Protein AF-0000000076349493 (afdb_homodimer)

Radius of gyration: 19.05 Å; Cα contacts (8 Å, |Δi|>4): 739; chains: 2; bounding box: 56×61×38 Å

Organism: NCBI:txid165179

Sequence (296 aa):
MNETEKKDEEFMRKALAEAQAAFDEDEIPVGAVIVCQGRIISRAHNLTEMLHDVTAHAEMQAITAGANMLGGKYLKDCTLYVTVEPCTMCAGAIGWAQISRVVYGAGDEKRGYTKYAPEALHPKTTVTSGVLEDECRALMINFFERKRMNETEKKDEEFMRKALAEAQAAFDEDEIPVGAVIVCQGRIISRAHNLTEMLHDVTAHAEMQAITAGANMLGGKYLKDCTLYVTVEPCTMCAGAIGWAQISRVVYGAGDEKRGYTKYAPEALHPKTTVTSGVLEDECRALMINFFERKR

pLDDT: mean 97.42, std 3.37, range [72.56, 99.0]

Solvent-accessible surface area (backbone atoms only — not comparable to full-atom values): 13945 Å² total; per-residue (Å²): 130,55,74,67,57,52,51,50,48,55,50,40,51,54,6,44,51,30,9,46,53,12,43,76,69,74,24,72,48,32,6,12,28,31,32,43,88,89,33,77,57,24,68,22,33,26,37,32,69,85,64,30,22,60,67,36,36,12,57,47,48,16,51,50,46,30,15,57,68,72,72,31,38,59,39,64,72,19,33,41,27,26,30,46,38,48,33,35,27,44,28,17,42,44,18,64,21,38,35,34,30,40,35,22,11,19,80,35,94,88,51,16,14,76,80,50,18,68,73,31,4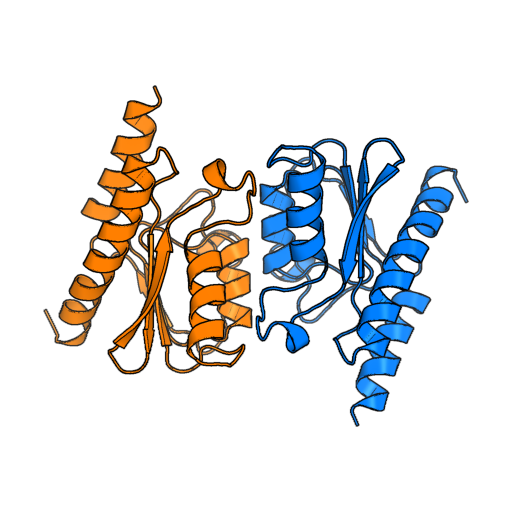8,35,90,79,39,44,79,47,74,52,54,63,24,66,64,36,42,46,53,46,50,52,52,59,58,64,78,100,131,54,72,66,58,52,50,50,46,54,49,40,51,53,6,43,52,30,9,48,53,12,44,75,68,74,23,73,46,33,6,10,27,31,32,44,87,91,34,76,59,22,66,22,32,25,38,31,69,84,64,29,22,60,66,34,36,11,59,49,48,17,51,51,47,29,15,56,68,72,71,32,37,58,38,64,73,19,33,38,27,27,29,46,39,47,33,36,26,43,28,18,42,43,19,63,20,38,36,34,29,40,37,23,12,19,80,35,92,88,51,16,14,77,80,50,18,68,73,33,48,36,89,79,38,44,78,47,73,53,53,62,22,67,63,37,42,48,53,45,51,52,52,58,58,64,76,99

Foldseek 3Di:
DDPVLVLLLVVLVVQQVQLVVCLVVLHQRKKKFKDAPRHTQFIFAACCPVVVHPLRHRLSRRLVSSCVSVVHNADDRMEMEMAEADFLSSLLSQQVNQHQEYEYAAYDPPGHCVPVPVPSHHPNYYYHYNNVNVSSVVSNVVSVVVVD/DDPVLVLLLVVLVVQQVQLVVCLVVLHQRKKKFKDAPRHTQFIFAACCPVVVHPLRHRLVRRLVSSCVSVVHNADDRMEMEMAEADFLSSLLSQQVNQHQEYEYAAYDPPGHCVPVPVPSHHPNYYYHYNNVNVSSVVSNVVSVVVVD

Structure (mmCIF, N/CA/C/O backbone):
data_AF-0000000076349493-model_v1
#
loop_
_entity.id
_entity.type
_entity.pdbx_description
1 polymer 'tRNA-specific adenosine deaminase'
#
loop_
_atom_site.group_PDB
_atom_site.id
_atom_site.type_symbol
_atom_site.label_atom_id
_atom_site.label_alt_id
_atom_site.label_comp_id
_atom_site.label_asym_id
_atom_site.label_entity_id
_atom_site.label_seq_id
_atom_site.pdbx_PDB_ins_code
_atom_site.Cartn_x
_atom_site.Cartn_y
_atom_site.Cartn_z
_atom_site.occupancy
_atom_site.B_iso_or_equiv
_atom_site.auth_seq_id
_atom_site.auth_comp_id
_atom_site.auth_asym_id
_atom_site.auth_atom_id
_atom_site.pdbx_PDB_model_num
ATOM 1 N N . MET A 1 1 ? 2.236 35.188 5.559 1 76 1 MET A N 1
ATOM 2 C CA . MET A 1 1 ? 1.82 33.781 5.641 1 76 1 MET A CA 1
ATOM 3 C C . MET A 1 1 ? 0.452 33.656 6.305 1 76 1 MET A C 1
ATOM 5 O O . MET A 1 1 ? 0.219 34.25 7.367 1 76 1 MET A O 1
ATOM 9 N N . ASN A 1 2 ? -0.585 33.031 5.613 1 89.94 2 ASN A N 1
ATOM 10 C CA . ASN A 1 2 ? -1.905 32.875 6.215 1 89.94 2 ASN A CA 1
ATOM 11 C C . ASN A 1 2 ? -1.924 31.75 7.238 1 89.94 2 ASN A C 1
ATOM 13 O O . ASN A 1 2 ? -0.915 31.078 7.441 1 89.94 2 ASN A O 1
ATOM 17 N N . GLU A 1 3 ? -2.961 31.75 8.047 1 92.44 3 GLU A N 1
ATOM 18 C CA . GLU A 1 3 ? -3.066 30.828 9.172 1 92.44 3 GLU A CA 1
ATOM 19 C C . GLU A 1 3 ? -2.885 29.375 8.719 1 92.44 3 GLU A C 1
ATOM 21 O O . GLU A 1 3 ? -2.225 28.594 9.398 1 92.44 3 GLU A O 1
ATOM 26 N N . THR A 1 4 ? -3.412 28.969 7.613 1 92.88 4 THR A N 1
ATOM 27 C CA . THR A 1 4 ? -3.295 27.625 7.078 1 92.88 4 THR A CA 1
ATOM 28 C C . THR A 1 4 ? -1.845 27.297 6.73 1 92.88 4 THR A C 1
ATOM 30 O O . THR A 1 4 ? -1.358 26.203 7.023 1 92.88 4 THR A O 1
ATOM 33 N N . GLU A 1 5 ? -1.13 28.188 6.082 1 95.19 5 GLU A N 1
ATOM 34 C CA . GLU A 1 5 ? 0.272 28.016 5.715 1 95.19 5 GLU A CA 1
ATOM 35 C C . GLU A 1 5 ? 1.149 27.844 6.949 1 95.19 5 GLU A C 1
ATOM 37 O O . GLU A 1 5 ? 2.082 27.047 6.949 1 95.19 5 GLU A O 1
ATOM 42 N N . LYS A 1 6 ? 0.877 28.625 7.992 1 97.19 6 LYS A N 1
ATOM 43 C CA . LYS A 1 6 ? 1.627 28.516 9.242 1 97.19 6 LYS A CA 1
ATOM 44 C C . LYS A 1 6 ? 1.423 27.141 9.883 1 97.19 6 LYS A C 1
ATOM 46 O O . LYS A 1 6 ? 2.377 26.531 10.359 1 97.19 6 LYS A O 1
ATOM 51 N N . LYS A 1 7 ? 0.186 26.719 9.898 1 97.75 7 LYS A N 1
ATOM 52 C CA . LYS A 1 7 ? -0.122 25.391 10.453 1 97.75 7 LYS A CA 1
ATOM 53 C C . LYS A 1 7 ? 0.534 24.297 9.633 1 97.75 7 LYS A C 1
ATOM 55 O O . LYS A 1 7 ? 1.033 23.312 10.188 1 97.75 7 LYS A O 1
ATOM 60 N N . ASP A 1 8 ? 0.497 24.469 8.273 1 98.62 8 ASP A N 1
ATOM 61 C CA . ASP A 1 8 ? 1.132 23.484 7.398 1 98.62 8 ASP A CA 1
ATOM 62 C C . ASP A 1 8 ? 2.623 23.359 7.703 1 98.62 8 ASP A C 1
ATOM 64 O O . ASP A 1 8 ? 3.16 22.25 7.77 1 98.62 8 ASP A O 1
ATOM 68 N N . GLU A 1 9 ? 3.227 24.469 7.883 1 98.69 9 GLU A N 1
ATOM 69 C CA . GLU A 1 9 ? 4.652 24.453 8.195 1 98.69 9 GLU A CA 1
ATOM 70 C C . GLU A 1 9 ? 4.906 23.797 9.555 1 98.69 9 GLU A C 1
ATOM 72 O O . GLU A 1 9 ? 5.871 23.047 9.719 1 98.69 9 GLU A O 1
ATOM 77 N N . GLU A 1 10 ? 4.094 24.125 10.508 1 98.62 10 GLU A N 1
ATOM 78 C CA . GLU A 1 10 ? 4.234 23.562 11.852 1 98.62 10 GLU A CA 1
ATOM 79 C C . GLU A 1 10 ? 4.148 22.047 11.828 1 98.62 10 GLU A C 1
ATOM 81 O O . GLU A 1 10 ? 4.996 21.359 12.398 1 98.62 10 GLU A O 1
ATOM 86 N N . PHE A 1 11 ? 3.148 21.484 11.172 1 98.88 11 PHE A N 1
ATOM 87 C CA . PHE A 1 11 ? 2.957 20.031 11.141 1 98.88 11 PHE A CA 1
ATOM 88 C C . PHE A 1 11 ? 3.986 19.375 10.227 1 98.88 11 PHE A C 1
ATOM 90 O O . PHE A 1 11 ? 4.414 18.25 10.484 1 98.88 11 PHE A O 1
ATOM 97 N N . MET A 1 12 ? 4.43 20.109 9.164 1 98.94 12 MET A N 1
ATOM 98 C CA . MET A 1 12 ? 5.496 19.578 8.32 1 98.94 12 MET A CA 1
ATOM 99 C C . MET A 1 12 ? 6.793 19.438 9.109 1 98.94 12 MET A C 1
ATOM 101 O O . MET A 1 12 ? 7.551 18.484 8.906 1 98.94 12 MET A O 1
ATOM 105 N N . ARG A 1 13 ? 7.016 20.344 10.023 1 98.94 13 ARG A N 1
ATOM 106 C CA . ARG A 1 13 ? 8.203 20.25 10.875 1 98.94 13 ARG A CA 1
ATOM 107 C C . ARG A 1 13 ? 8.141 19 11.75 1 98.94 13 ARG A C 1
ATOM 109 O O . ARG A 1 13 ? 9.172 18.391 12.039 1 98.94 13 ARG A O 1
ATOM 116 N N . LYS A 1 14 ? 6.918 18.625 12.156 1 98.94 14 LYS A N 1
ATOM 117 C CA . LYS A 1 14 ? 6.762 17.375 12.898 1 98.94 14 LYS A CA 1
ATOM 118 C C . LYS A 1 14 ? 7.062 16.172 12.016 1 98.94 14 LYS A C 1
ATOM 120 O O . LYS A 1 14 ? 7.688 15.211 12.461 1 98.94 14 LYS A O 1
ATOM 125 N N . ALA A 1 15 ? 6.602 16.219 10.758 1 98.94 15 ALA A N 1
ATOM 126 C CA . ALA A 1 15 ? 6.938 15.164 9.805 1 98.94 15 ALA A CA 1
ATOM 127 C C . ALA A 1 15 ? 8.445 15.102 9.562 1 98.94 15 ALA A C 1
ATOM 129 O O . ALA A 1 15 ? 9.023 14.016 9.461 1 98.94 15 ALA A O 1
ATOM 130 N N . LEU A 1 16 ? 9.055 16.281 9.508 1 98.94 16 LEU A N 1
ATOM 131 C CA . LEU A 1 16 ? 10.5 16.375 9.312 1 98.94 16 LEU A CA 1
ATOM 132 C C . LEU A 1 16 ? 11.25 15.742 10.484 1 98.94 16 LEU A C 1
ATOM 134 O O . LEU A 1 16 ? 12.289 15.109 10.289 1 98.94 16 LEU A O 1
ATOM 138 N N . ALA A 1 17 ? 10.734 15.945 11.672 1 98.94 17 ALA A N 1
ATOM 139 C CA . ALA A 1 17 ? 11.328 15.312 12.844 1 98.94 17 ALA A CA 1
ATOM 140 C C . ALA A 1 17 ? 11.289 13.789 12.727 1 98.94 17 ALA A C 1
ATOM 142 O O . ALA A 1 17 ? 12.25 13.102 13.086 1 98.94 17 ALA A O 1
ATOM 143 N N . GLU A 1 18 ? 10.18 13.258 12.234 1 98.94 18 GLU A N 1
ATOM 144 C CA . GLU A 1 18 ? 10.086 11.828 11.977 1 98.94 18 GLU A CA 1
ATOM 145 C C . GLU A 1 18 ? 11.086 11.391 10.922 1 98.94 18 GLU A C 1
ATOM 147 O O . GLU A 1 18 ? 11.727 10.344 11.055 1 98.94 18 GLU A O 1
ATOM 152 N N . ALA A 1 19 ? 11.188 12.188 9.852 1 98.94 19 ALA A N 1
ATOM 153 C CA . ALA A 1 19 ? 12.141 11.875 8.789 1 98.94 19 ALA A CA 1
ATOM 154 C C . ALA A 1 19 ? 13.57 11.844 9.336 1 98.94 19 ALA A C 1
ATOM 156 O O . ALA A 1 19 ? 14.367 10.992 8.945 1 98.94 19 ALA A O 1
ATOM 157 N N . GLN A 1 20 ? 13.859 12.781 10.234 1 98.81 20 GLN A N 1
ATOM 158 C CA . GLN A 1 20 ? 15.172 12.805 10.867 1 98.81 20 GLN A CA 1
ATOM 159 C C . GLN A 1 20 ? 15.414 11.547 11.695 1 98.81 20 GLN A C 1
ATOM 161 O O . GLN A 1 20 ? 16.516 11.016 11.719 1 98.81 20 GLN A O 1
ATOM 166 N N . ALA A 1 21 ? 14.398 11.117 12.406 1 98.81 21 ALA A N 1
ATOM 167 C CA . ALA A 1 21 ? 14.5 9.867 13.156 1 98.81 21 ALA A CA 1
ATOM 168 C C . ALA A 1 21 ? 14.859 8.703 12.234 1 98.81 21 ALA A C 1
ATOM 170 O O . ALA A 1 21 ? 15.703 7.871 12.578 1 98.81 21 ALA A O 1
ATOM 171 N N . ALA A 1 22 ? 14.188 8.609 11.07 1 98.75 22 ALA A N 1
ATOM 172 C CA . ALA A 1 22 ? 14.523 7.598 10.078 1 98.75 22 ALA A CA 1
ATOM 173 C C . ALA A 1 22 ? 15.984 7.719 9.641 1 98.75 22 ALA A C 1
ATOM 175 O O . ALA A 1 22 ? 16.703 6.719 9.562 1 98.75 22 ALA A O 1
ATOM 176 N N . PHE A 1 23 ? 16.359 8.953 9.375 1 98.5 23 PHE A N 1
ATOM 177 C CA . PHE A 1 23 ? 17.734 9.258 8.992 1 98.5 23 PHE A CA 1
ATOM 178 C C . PHE A 1 23 ? 18.719 8.695 10.016 1 98.5 23 PHE A C 1
ATOM 180 O O . PHE A 1 23 ? 19.688 8.023 9.656 1 98.5 23 PHE A O 1
ATOM 187 N N . ASP A 1 24 ? 18.422 8.883 11.25 1 98.06 24 ASP A N 1
ATOM 188 C CA . ASP A 1 24 ? 19.297 8.484 12.352 1 98.06 24 ASP A CA 1
ATOM 189 C C . ASP A 1 24 ? 19.359 6.965 12.484 1 98.06 24 ASP A C 1
ATOM 191 O O . ASP A 1 24 ? 20.328 6.414 13.008 1 98.06 24 ASP A O 1
ATOM 195 N N . GLU A 1 25 ? 18.422 6.293 11.977 1 97.81 25 GLU A N 1
ATOM 196 C CA . GLU A 1 25 ? 18.328 4.836 12.047 1 97.81 25 GLU A CA 1
ATOM 197 C C . GLU A 1 25 ? 18.766 4.191 10.734 1 97.81 25 GLU A C 1
ATOM 199 O O . GLU A 1 25 ? 18.547 3 10.516 1 97.81 25 GLU A O 1
ATOM 204 N N . ASP A 1 26 ? 19.25 4.984 9.852 1 97.56 26 ASP A N 1
ATOM 205 C CA . ASP A 1 26 ? 19.75 4.539 8.555 1 97.56 26 ASP A CA 1
ATOM 206 C C . ASP A 1 26 ? 18.625 4.043 7.664 1 97.56 26 ASP A C 1
ATOM 208 O O . ASP A 1 26 ? 18.766 3.051 6.949 1 97.56 26 ASP A O 1
ATOM 212 N N . GLU A 1 27 ? 17.5 4.598 7.797 1 98.44 27 GLU A N 1
ATOM 213 C CA . GLU A 1 27 ? 16.344 4.461 6.918 1 98.44 27 GLU A CA 1
ATOM 214 C C . GLU A 1 27 ? 16.234 5.648 5.973 1 98.44 27 GLU A C 1
ATOM 216 O O . GLU A 1 27 ? 16.609 6.77 6.32 1 98.44 27 GLU A O 1
ATOM 221 N N . ILE A 1 28 ? 15.773 5.426 4.664 1 98.25 28 ILE A N 1
ATOM 222 C CA . ILE A 1 28 ? 15.461 6.57 3.814 1 98.25 28 ILE A CA 1
ATOM 223 C C . ILE A 1 28 ? 14.625 7.578 4.594 1 98.25 28 ILE A C 1
ATOM 225 O O . ILE A 1 28 ? 13.594 7.227 5.168 1 98.25 28 ILE A O 1
ATOM 229 N N . PRO A 1 29 ? 15.023 8.805 4.66 1 98.75 29 PRO A N 1
ATOM 230 C CA . PRO A 1 29 ? 14.438 9.766 5.605 1 98.75 29 PRO A CA 1
ATOM 231 C C . PRO A 1 29 ? 13.125 10.359 5.102 1 98.75 29 PRO A C 1
ATOM 233 O O . PRO A 1 29 ? 13.094 11.508 4.656 1 98.75 29 PRO A O 1
ATOM 236 N N . VAL A 1 30 ? 12.141 9.656 5.199 1 98.94 30 VAL A N 1
ATOM 237 C CA . VAL A 1 30 ? 10.781 10.125 4.949 1 98.94 30 VAL A CA 1
ATOM 238 C C . VAL A 1 30 ? 9.961 10.047 6.234 1 98.94 30 VAL A C 1
ATOM 240 O O . VAL A 1 30 ? 10 9.031 6.941 1 98.94 30 VAL A O 1
ATOM 243 N N . GLY A 1 31 ? 9.297 11.055 6.574 1 98.94 31 GLY A N 1
ATOM 244 C CA . GLY A 1 31 ? 8.43 11.125 7.738 1 98.94 31 GLY A CA 1
ATOM 245 C C . GLY A 1 31 ? 7.027 11.594 7.41 1 98.94 31 GLY A C 1
ATOM 246 O O . GLY A 1 31 ? 6.828 12.352 6.461 1 98.94 31 GLY A O 1
ATOM 247 N N . ALA A 1 32 ? 6.078 11.141 8.195 1 98.94 32 ALA A N 1
ATOM 248 C CA . ALA A 1 32 ? 4.672 11.469 7.977 1 98.94 32 ALA A CA 1
ATOM 249 C C . ALA A 1 32 ? 3.947 11.688 9.305 1 98.94 32 ALA A C 1
ATOM 251 O O . ALA A 1 32 ? 4.273 11.055 10.305 1 98.94 32 ALA A O 1
ATOM 252 N N . VAL A 1 33 ? 2.949 12.547 9.273 1 98.94 33 VAL A N 1
ATOM 253 C CA . VAL A 1 33 ? 2.055 12.812 10.398 1 98.94 33 VAL A CA 1
ATOM 254 C C . VAL A 1 33 ? 0.618 12.938 9.891 1 98.94 33 VAL A C 1
ATOM 256 O O . VAL A 1 33 ? 0.375 13.523 8.828 1 98.94 33 VAL A O 1
ATOM 259 N N . ILE A 1 34 ? -0.26 12.359 10.586 1 98.94 34 ILE A N 1
ATOM 260 C CA . ILE A 1 34 ? -1.673 12.547 10.281 1 98.94 34 ILE A CA 1
ATOM 261 C C . ILE A 1 34 ? -2.332 13.375 11.383 1 98.94 34 ILE A C 1
ATOM 263 O O . ILE A 1 34 ? -2.186 13.07 12.57 1 98.94 34 ILE A O 1
ATOM 267 N N . VAL A 1 35 ? -3.018 14.445 11 1 98.88 35 VAL A N 1
ATOM 268 C CA . VAL A 1 35 ? -3.668 15.391 11.898 1 98.88 35 VAL A CA 1
ATOM 269 C C . VAL A 1 35 ? -5.18 15.344 11.688 1 98.88 35 VAL A C 1
ATOM 271 O O . VAL A 1 35 ? -5.652 15.422 10.547 1 98.88 35 VAL A O 1
ATOM 274 N N . CYS A 1 36 ? -5.934 15.117 12.711 1 97.62 36 CYS A N 1
ATOM 275 C CA . CYS A 1 36 ? -7.391 15.195 12.703 1 97.62 36 CYS A CA 1
ATOM 276 C C . CYS A 1 36 ? -7.891 16.234 13.703 1 97.62 36 CYS A C 1
ATOM 278 O O . CYS A 1 36 ? -7.535 16.172 14.883 1 97.62 36 CYS A O 1
ATOM 280 N N . GLN A 1 37 ? -8.656 17.156 13.234 1 94.38 37 GLN A N 1
ATOM 281 C CA . GLN A 1 37 ? -9.219 18.188 14.086 1 94.38 37 GLN A CA 1
ATOM 282 C C . GLN A 1 37 ? -8.125 18.891 14.891 1 94.38 37 GLN A C 1
ATOM 284 O O . GLN A 1 37 ? -8.258 19.078 16.109 1 94.38 37 GLN A O 1
ATOM 289 N N . GLY A 1 38 ? -7.035 19.094 14.234 1 95.44 38 GLY A N 1
ATOM 290 C CA . GLY A 1 38 ? -5.965 19.891 14.812 1 95.44 38 GLY A CA 1
ATOM 291 C C . GLY A 1 38 ? -5.059 19.094 15.734 1 95.44 38 GLY A C 1
ATOM 292 O O . GLY A 1 38 ? -4.113 19.641 16.297 1 95.44 38 GLY A O 1
ATOM 293 N N . ARG A 1 39 ? -5.281 17.812 15.781 1 97.19 39 ARG A N 1
ATOM 294 C CA . ARG A 1 39 ? -4.477 16.969 16.656 1 97.19 39 ARG A CA 1
ATOM 295 C C . ARG A 1 39 ? -3.754 15.883 15.859 1 97.19 39 ARG A C 1
ATOM 297 O O . ARG A 1 39 ? -4.324 15.297 14.938 1 97.19 39 ARG A O 1
ATOM 304 N N . ILE A 1 40 ? -2.553 15.703 16.266 1 98.62 40 ILE A N 1
ATOM 305 C CA . ILE A 1 40 ? -1.804 14.609 15.656 1 98.62 40 ILE A CA 1
ATOM 306 C C . ILE A 1 40 ? -2.332 13.273 16.172 1 98.62 40 ILE A C 1
ATOM 308 O O . ILE A 1 40 ? -2.322 13.023 17.391 1 98.62 40 ILE A O 1
ATOM 312 N N . ILE A 1 41 ? -2.766 12.43 15.273 1 98.31 41 ILE A N 1
ATOM 313 C CA . ILE A 1 41 ? -3.291 11.148 15.734 1 98.31 41 ILE A CA 1
ATOM 314 C C . ILE A 1 41 ? -2.291 10.039 15.414 1 98.31 41 ILE A C 1
ATOM 316 O O . ILE A 1 41 ? -2.383 8.945 15.969 1 98.31 41 ILE A O 1
ATOM 320 N N . SER A 1 42 ? -1.345 10.297 14.492 1 98.62 42 SER A N 1
ATOM 321 C CA . SER A 1 42 ? -0.285 9.328 14.227 1 98.62 42 SER A CA 1
ATOM 322 C C . SER A 1 42 ? 0.95 10.008 13.648 1 98.62 42 SER A C 1
ATOM 324 O O . SER A 1 42 ? 0.854 11.086 13.062 1 98.62 42 SER A O 1
ATOM 326 N N . ARG A 1 43 ? 2.039 9.469 13.906 1 98.69 43 ARG A N 1
ATOM 327 C CA . ARG A 1 43 ? 3.35 9.82 13.375 1 98.69 43 ARG A CA 1
ATOM 328 C C . ARG A 1 43 ? 4.141 8.57 13 1 98.69 43 ARG A C 1
ATOM 330 O O . ARG A 1 43 ? 4.09 7.559 13.703 1 98.69 43 ARG A O 1
ATOM 337 N N . ALA A 1 44 ? 4.855 8.664 11.906 1 98.81 44 ALA A N 1
ATOM 338 C CA . ALA A 1 44 ? 5.637 7.504 11.484 1 98.81 44 ALA A CA 1
ATOM 339 C C . ALA A 1 44 ? 6.766 7.918 10.547 1 98.81 44 ALA A C 1
ATOM 341 O O . ALA A 1 44 ? 6.762 9.031 10.008 1 98.81 44 ALA A O 1
ATOM 342 N N . HIS A 1 45 ? 7.727 7.137 10.469 1 98.88 45 HIS A N 1
ATOM 343 C CA . HIS A 1 45 ? 8.805 7.266 9.492 1 98.88 45 HIS A CA 1
ATOM 344 C C . HIS A 1 45 ? 9.102 5.934 8.82 1 98.88 45 HIS A C 1
ATOM 346 O O . HIS A 1 45 ? 8.531 4.902 9.188 1 98.88 45 HIS A O 1
ATOM 352 N N . ASN A 1 46 ? 9.844 5.984 7.711 1 98.75 46 ASN A N 1
ATOM 353 C CA . ASN A 1 46 ? 10.195 4.773 6.973 1 98.75 46 ASN A CA 1
ATOM 354 C C . ASN A 1 46 ? 10.82 3.725 7.887 1 98.75 46 ASN A C 1
ATOM 356 O O . ASN A 1 46 ? 11.648 4.051 8.742 1 98.75 46 ASN A O 1
ATOM 360 N N . LEU A 1 47 ? 10.367 2.479 7.707 1 98.19 47 LEU A N 1
ATOM 361 C CA . LEU A 1 47 ? 10.883 1.357 8.484 1 98.19 47 LEU A CA 1
ATOM 362 C C . LEU A 1 47 ? 11.258 0.195 7.57 1 98.19 47 LEU A C 1
ATOM 364 O O . LEU A 1 47 ? 11.312 -0.955 8.008 1 98.19 47 LEU A O 1
ATOM 368 N N . THR A 1 48 ? 11.461 0.414 6.293 1 98.12 48 THR A N 1
ATOM 369 C CA . THR A 1 48 ? 11.672 -0.604 5.27 1 98.12 48 THR A CA 1
ATOM 370 C C . THR A 1 48 ? 12.859 -1.489 5.617 1 98.12 48 THR A C 1
ATOM 372 O O . THR A 1 48 ? 12.82 -2.707 5.426 1 98.12 48 THR A O 1
ATOM 375 N N . GLU A 1 49 ? 13.953 -0.902 6.148 1 96.69 49 GLU A N 1
ATOM 376 C CA . GLU A 1 49 ? 15.148 -1.666 6.492 1 96.69 49 GLU A CA 1
ATOM 377 C C . GLU A 1 49 ? 14.953 -2.438 7.793 1 96.69 49 GLU A C 1
ATOM 379 O O . GLU A 1 49 ? 15.25 -3.631 7.867 1 96.69 49 GLU A O 1
ATOM 384 N N . MET A 1 50 ? 14.453 -1.751 8.766 1 96.44 50 MET A N 1
ATOM 385 C CA . MET A 1 50 ? 14.281 -2.355 10.078 1 96.44 50 MET A CA 1
ATOM 386 C C . MET A 1 50 ? 13.352 -3.566 10.008 1 96.44 50 MET A C 1
ATOM 388 O O . MET A 1 50 ? 13.633 -4.602 10.609 1 96.44 50 MET A O 1
ATOM 392 N N . LEU A 1 51 ? 12.297 -3.529 9.156 1 95.75 51 LEU A N 1
ATOM 393 C CA . LEU A 1 51 ? 11.281 -4.574 9.125 1 95.75 51 LEU A CA 1
ATOM 394 C C . LEU A 1 51 ? 11.492 -5.5 7.93 1 95.75 51 LEU A C 1
ATOM 396 O O . LEU A 1 51 ? 10.688 -6.41 7.695 1 95.75 51 LEU A O 1
ATOM 400 N N . HIS A 1 52 ? 12.492 -5.23 7.137 1 95.81 52 HIS A N 1
ATOM 401 C CA . HIS A 1 52 ? 12.734 -5.984 5.914 1 95.81 52 HIS A CA 1
ATOM 402 C C . HIS A 1 52 ? 11.461 -6.094 5.074 1 95.81 52 HIS A C 1
ATOM 404 O O . HIS A 1 52 ? 11.094 -7.188 4.637 1 95.81 52 HIS A O 1
ATOM 410 N N . ASP A 1 53 ? 10.836 -4.98 4.945 1 97.5 53 ASP A N 1
ATOM 411 C CA . ASP A 1 53 ? 9.547 -4.902 4.262 1 97.5 53 ASP A CA 1
ATOM 412 C C . ASP A 1 53 ? 9.461 -3.645 3.402 1 97.5 53 ASP A C 1
ATOM 414 O O . ASP A 1 53 ? 9.359 -2.533 3.926 1 97.5 53 ASP A O 1
ATOM 418 N N . VAL A 1 54 ? 9.391 -3.811 2.127 1 97.69 54 VAL A N 1
ATOM 419 C CA . VAL A 1 54 ? 9.43 -2.695 1.187 1 97.69 54 VAL A CA 1
ATOM 420 C C . VAL A 1 54 ? 8.156 -1.866 1.313 1 97.69 54 VAL A C 1
ATOM 422 O O . VAL A 1 54 ? 8.102 -0.724 0.85 1 97.69 54 VAL A O 1
ATOM 425 N N . THR A 1 55 ? 7.086 -2.41 1.994 1 98.12 55 THR A N 1
ATOM 426 C CA . THR A 1 55 ? 5.824 -1.688 2.09 1 98.12 55 THR A CA 1
ATOM 427 C C . THR A 1 55 ? 5.809 -0.785 3.32 1 98.12 55 THR A C 1
ATOM 429 O O . THR A 1 55 ? 4.902 0.036 3.484 1 98.12 55 THR A O 1
ATOM 432 N N . ALA A 1 56 ? 6.852 -0.854 4.121 1 98.31 56 ALA A N 1
ATOM 433 C CA . ALA A 1 56 ? 6.852 -0.158 5.402 1 98.31 56 ALA A CA 1
ATOM 434 C C . ALA A 1 56 ? 7.266 1.302 5.238 1 98.31 56 ALA A C 1
ATOM 436 O O . ALA A 1 56 ? 8.172 1.778 5.926 1 98.31 56 ALA A O 1
ATOM 437 N N . HIS A 1 57 ? 6.617 1.975 4.336 1 98.88 57 HIS A N 1
ATOM 438 C CA . HIS A 1 57 ? 6.82 3.406 4.141 1 98.88 57 HIS A CA 1
ATOM 439 C C . HIS A 1 57 ? 6.184 4.211 5.266 1 98.88 57 HIS A C 1
ATOM 441 O O . HIS A 1 57 ? 5.293 3.719 5.961 1 98.88 57 HIS A O 1
ATOM 447 N N . ALA A 1 58 ? 6.648 5.422 5.484 1 98.94 58 ALA A N 1
ATOM 448 C CA . ALA A 1 58 ? 6.16 6.312 6.531 1 98.94 58 ALA A CA 1
ATOM 449 C C . ALA A 1 58 ? 4.645 6.492 6.434 1 98.94 58 ALA A C 1
ATOM 451 O O . ALA A 1 58 ? 3.938 6.398 7.438 1 98.94 58 ALA A O 1
ATOM 452 N N . GLU A 1 59 ? 4.125 6.773 5.207 1 98.94 59 GLU A N 1
ATOM 453 C CA . GLU A 1 59 ? 2.699 7.004 4.992 1 98.94 59 GLU A CA 1
ATOM 454 C C . GLU A 1 59 ? 1.878 5.773 5.367 1 98.94 59 GLU A C 1
ATOM 456 O O . GLU A 1 59 ? 0.834 5.891 6.012 1 98.94 59 GLU A O 1
ATOM 461 N N . MET A 1 60 ? 2.342 4.586 4.918 1 98.88 60 MET A N 1
ATOM 462 C CA . MET A 1 60 ? 1.643 3.342 5.223 1 98.88 60 MET A CA 1
ATOM 463 C C . MET A 1 60 ? 1.53 3.135 6.727 1 98.88 60 MET A C 1
ATOM 465 O O . MET A 1 60 ? 0.455 2.814 7.234 1 98.88 60 MET A O 1
ATOM 469 N N . GLN A 1 61 ? 2.656 3.359 7.406 1 98.62 61 GLN A N 1
ATOM 470 C CA . GLN A 1 61 ? 2.689 3.219 8.859 1 98.62 61 GLN A CA 1
ATOM 471 C C . GLN A 1 61 ? 1.746 4.211 9.531 1 98.62 61 GLN A C 1
ATOM 473 O O . GLN A 1 61 ? 1.035 3.861 10.477 1 98.62 61 GLN A O 1
ATOM 478 N N . ALA A 1 62 ? 1.777 5.43 9.07 1 98.88 62 ALA A N 1
ATOM 479 C CA . ALA A 1 62 ? 0.945 6.477 9.656 1 98.88 62 ALA A CA 1
ATOM 480 C C . ALA A 1 62 ? -0.538 6.172 9.461 1 98.88 62 ALA A C 1
ATOM 482 O O . ALA A 1 62 ? -1.347 6.391 10.367 1 98.88 62 ALA A O 1
ATOM 483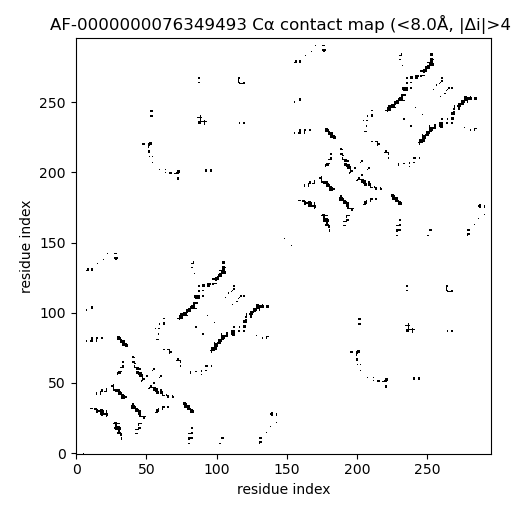 N N . ILE A 1 63 ? -0.919 5.676 8.289 1 98.81 63 ILE A N 1
ATOM 484 C CA . ILE A 1 63 ? -2.311 5.363 7.984 1 98.81 63 ILE A CA 1
ATOM 485 C C . ILE A 1 63 ? -2.795 4.23 8.891 1 98.81 63 ILE A C 1
ATOM 487 O O . ILE A 1 63 ? -3.855 4.332 9.508 1 98.81 63 ILE A O 1
ATOM 491 N N . THR A 1 64 ? -2.029 3.141 8.992 1 98.25 64 THR A N 1
ATOM 492 C CA . THR A 1 64 ? -2.389 2.006 9.836 1 98.25 64 THR A CA 1
ATOM 493 C C . THR A 1 64 ? -2.525 2.438 11.297 1 98.25 64 THR A C 1
ATOM 495 O O . THR A 1 64 ? -3.512 2.109 11.953 1 98.25 64 THR A O 1
ATOM 498 N N . ALA A 1 65 ? -1.554 3.215 11.781 1 97.94 65 ALA A N 1
ATOM 499 C CA . ALA A 1 65 ? -1.577 3.697 13.164 1 97.94 65 ALA A CA 1
ATOM 500 C C . ALA A 1 65 ? -2.754 4.641 13.391 1 97.94 65 ALA A C 1
ATOM 502 O O . ALA A 1 65 ? -3.398 4.594 14.445 1 97.94 65 ALA A O 1
ATOM 503 N N . GLY A 1 66 ? -3.012 5.543 12.406 1 97.56 66 GLY A N 1
ATOM 504 C CA . GLY A 1 66 ? -4.125 6.473 12.508 1 97.56 66 GLY A CA 1
ATOM 505 C C . GLY A 1 66 ? -5.477 5.781 12.562 1 97.56 66 GLY A C 1
ATOM 506 O O . GLY A 1 66 ? -6.34 6.156 13.359 1 97.56 66 GLY A O 1
ATOM 507 N N . ALA A 1 67 ? -5.621 4.781 11.695 1 96.31 67 ALA A N 1
ATOM 508 C CA . ALA A 1 67 ? -6.855 4 11.688 1 96.31 67 ALA A CA 1
ATOM 509 C C . ALA A 1 67 ? -7.09 3.332 13.039 1 96.31 67 ALA A C 1
ATOM 511 O O . ALA A 1 67 ? -8.211 3.336 13.555 1 96.31 67 ALA A O 1
ATOM 512 N N . ASN A 1 68 ? -6.02 2.781 13.594 1 95.19 68 ASN A N 1
ATOM 513 C CA . ASN A 1 68 ? -6.102 2.137 14.898 1 95.19 68 ASN A CA 1
ATOM 514 C C . ASN A 1 68 ? -6.484 3.131 15.992 1 95.19 68 ASN A C 1
ATOM 516 O O . ASN A 1 68 ? -7.289 2.816 16.875 1 95.19 68 ASN A O 1
ATOM 520 N N . MET A 1 69 ? -5.91 4.266 15.961 1 94.88 69 MET A N 1
ATOM 521 C CA . MET A 1 69 ? -6.145 5.309 16.953 1 94.88 69 MET A CA 1
ATOM 522 C C . MET A 1 69 ? -7.586 5.793 16.906 1 94.88 69 MET A C 1
ATOM 524 O O . MET A 1 69 ? -8.219 5.984 17.938 1 94.88 69 MET A O 1
ATOM 528 N N . LEU A 1 70 ? -8.133 5.965 15.703 1 93.5 70 LEU A N 1
ATOM 529 C CA . LEU A 1 70 ? -9.484 6.492 15.531 1 93.5 70 LEU A CA 1
ATOM 530 C C . LEU A 1 70 ? -10.523 5.391 15.719 1 93.5 70 LEU A C 1
ATOM 532 O O . LEU A 1 70 ? -11.695 5.68 15.977 1 93.5 70 LEU A O 1
ATOM 536 N N . GLY A 1 71 ? -10.07 4.133 15.555 1 90.25 71 GLY A N 1
ATOM 537 C CA . GLY A 1 71 ? -11 3.018 15.664 1 90.25 71 GLY A CA 1
ATOM 538 C C . GLY A 1 71 ? -11.812 2.801 14.398 1 90.25 71 GLY A C 1
ATOM 539 O O . GLY A 1 71 ? -12.867 2.164 14.438 1 90.25 71 GLY A O 1
ATOM 540 N N . GLY A 1 72 ? -11.367 3.383 13.297 1 91.5 72 GLY A N 1
ATOM 541 C CA . GLY A 1 72 ? -11.992 3.242 11.992 1 91.5 72 GLY A CA 1
ATOM 542 C C . GLY A 1 72 ? -10.992 3.191 10.852 1 91.5 72 GLY A C 1
ATOM 543 O O . GLY A 1 72 ? -9.906 3.756 10.953 1 91.5 72 GLY A O 1
ATOM 544 N N . LYS A 1 73 ? -11.508 2.559 9.75 1 91.19 73 LYS A N 1
ATOM 545 C CA . LYS A 1 73 ? -10.562 2.311 8.664 1 91.19 73 LYS A CA 1
ATOM 546 C C . LYS A 1 73 ? -10.469 3.516 7.734 1 91.19 73 LYS A C 1
ATOM 548 O O . LYS A 1 73 ? -9.539 3.615 6.93 1 91.19 73 LYS A O 1
ATOM 553 N N . TYR A 1 74 ? -11.461 4.434 7.84 1 96.62 74 TYR A N 1
ATOM 554 C CA . TYR A 1 74 ? -11.414 5.641 7.02 1 96.62 74 TYR A CA 1
ATOM 555 C C . TYR A 1 74 ? -10.898 6.824 7.832 1 96.62 74 TYR A C 1
ATOM 557 O O . TYR A 1 74 ? -11.211 6.957 9.016 1 96.62 74 TYR A O 1
ATOM 565 N N . LEU A 1 75 ? -10.094 7.629 7.211 1 97.62 75 LEU A N 1
ATOM 566 C CA . LEU A 1 75 ? -9.508 8.805 7.848 1 97.62 75 LEU A CA 1
ATOM 567 C C . LEU A 1 75 ? -10.055 10.086 7.23 1 97.62 75 LEU A C 1
ATOM 569 O O . LEU A 1 75 ? -9.289 10.969 6.828 1 97.62 75 LEU A O 1
ATOM 573 N N . LYS A 1 76 ? -11.336 10.055 7.246 1 95.94 76 LYS A N 1
ATOM 574 C CA . LYS A 1 76 ? -12.016 11.242 6.746 1 95.94 76 LYS A CA 1
ATOM 575 C C . LYS A 1 76 ? -11.75 12.445 7.641 1 95.94 76 LYS A C 1
ATOM 577 O O . LYS A 1 76 ? -11.539 12.297 8.844 1 95.94 76 LYS A O 1
ATOM 582 N N . ASP A 1 77 ? -11.641 13.664 7.145 1 95.75 77 ASP A N 1
ATOM 583 C CA . ASP A 1 77 ? -11.438 14.938 7.832 1 95.75 77 ASP A CA 1
ATOM 584 C C . ASP A 1 77 ? -10.047 15 8.469 1 95.75 77 ASP A C 1
ATOM 586 O O . ASP A 1 77 ? -9.844 15.695 9.461 1 95.75 77 ASP A O 1
ATOM 590 N N . CYS A 1 78 ? -9.156 14.172 7.965 1 98.56 78 CYS A N 1
ATOM 591 C CA . CYS A 1 78 ? -7.773 14.203 8.422 1 98.56 78 CYS A CA 1
ATOM 592 C C . CYS A 1 78 ? -6.844 14.734 7.34 1 98.56 78 CYS A C 1
ATOM 594 O O . CYS A 1 78 ? -7.188 14.711 6.16 1 98.56 78 CYS A O 1
ATOM 596 N N . THR A 1 79 ? -5.754 15.273 7.746 1 98.88 79 THR A N 1
ATOM 597 C CA . THR A 1 79 ? -4.695 15.742 6.863 1 98.88 79 THR A CA 1
ATOM 598 C C . THR A 1 79 ? -3.422 14.922 7.059 1 98.88 79 THR A C 1
ATOM 600 O O . THR A 1 79 ? -2.988 14.703 8.188 1 98.88 79 THR A O 1
ATOM 603 N N . LEU A 1 80 ? -2.881 14.453 5.949 1 98.94 80 LEU A N 1
ATOM 604 C CA . LEU A 1 80 ? -1.585 13.781 5.973 1 98.94 80 LEU A CA 1
ATOM 605 C C . LEU A 1 80 ? -0.469 14.742 5.574 1 98.94 80 LEU A C 1
ATOM 607 O O . LEU A 1 80 ? -0.528 15.359 4.508 1 98.94 80 LEU A O 1
ATOM 611 N N . TYR A 1 81 ? 0.468 14.93 6.449 1 99 81 TYR A N 1
ATOM 612 C CA . TYR A 1 81 ? 1.711 15.633 6.145 1 99 81 TYR A CA 1
ATOM 613 C C . TYR A 1 81 ? 2.846 14.641 5.902 1 99 81 TYR A C 1
ATOM 615 O O . TYR A 1 81 ? 3.094 13.758 6.727 1 99 81 TYR A O 1
ATOM 623 N N . VAL A 1 82 ? 3.531 14.766 4.781 1 99 82 VAL A N 1
ATOM 624 C CA . VAL A 1 82 ? 4.637 13.867 4.465 1 99 82 VAL A CA 1
ATOM 625 C C . VAL A 1 82 ? 5.754 14.641 3.779 1 99 82 VAL A C 1
ATOM 627 O O . VAL A 1 82 ? 5.492 15.555 2.992 1 99 82 VAL A O 1
ATOM 630 N N . THR A 1 83 ? 6.977 14.273 4.082 1 98.94 83 THR A N 1
ATOM 631 C CA . THR A 1 83 ? 8.133 15.086 3.711 1 98.94 83 THR A CA 1
ATOM 632 C C . THR A 1 83 ? 8.414 14.969 2.217 1 98.94 83 THR A C 1
ATOM 634 O O . THR A 1 83 ? 9.016 15.867 1.624 1 98.94 83 THR A O 1
ATOM 637 N N . VAL A 1 84 ? 8.062 13.859 1.6 1 98.94 84 VAL A N 1
ATOM 638 C CA . VAL A 1 84 ? 8.312 13.609 0.184 1 98.94 84 VAL A CA 1
ATOM 639 C C . VAL A 1 84 ? 7.016 13.188 -0.502 1 98.94 84 VAL A C 1
ATOM 641 O O . VAL A 1 84 ? 6.199 12.469 0.083 1 98.94 84 VAL A O 1
ATOM 644 N N . GLU A 1 85 ? 6.785 13.633 -1.712 1 98.94 85 GLU A N 1
ATOM 645 C CA . GLU A 1 85 ? 5.613 13.242 -2.488 1 98.94 85 GLU A CA 1
ATOM 646 C C . GLU A 1 85 ? 5.352 11.742 -2.373 1 98.94 85 GLU A C 1
ATOM 648 O O . GLU A 1 85 ? 6.266 10.93 -2.553 1 98.94 85 GLU A O 1
ATOM 653 N N . PRO A 1 86 ? 4.062 11.336 -2.068 1 98.94 86 PRO A N 1
ATOM 654 C CA . PRO A 1 86 ? 3.752 9.906 -1.965 1 98.94 86 PRO A CA 1
ATOM 655 C C . PRO A 1 86 ? 4.059 9.148 -3.25 1 98.94 86 PRO A C 1
ATOM 657 O O . PRO A 1 86 ? 3.852 9.664 -4.348 1 98.94 86 PRO A O 1
ATOM 660 N N . CYS A 1 87 ? 4.547 7.926 -3.102 1 98.88 87 CYS A N 1
ATOM 661 C CA . CYS A 1 87 ? 4.684 7.027 -4.242 1 98.88 87 CYS A CA 1
ATOM 662 C C . CYS A 1 87 ? 3.33 6.457 -4.652 1 98.88 87 CYS A C 1
ATOM 664 O O . CYS A 1 87 ? 2.32 6.711 -3.994 1 98.88 87 CYS A O 1
ATOM 666 N N . THR A 1 88 ? 3.309 5.672 -5.688 1 98.88 88 THR A N 1
ATOM 667 C CA . THR A 1 88 ? 2.092 5.039 -6.184 1 98.88 88 THR A CA 1
ATOM 668 C C . THR A 1 88 ? 1.436 4.199 -5.09 1 98.88 88 THR A C 1
ATOM 670 O O . THR A 1 88 ? 0.227 4.297 -4.867 1 98.88 88 THR A O 1
ATOM 673 N N . MET A 1 89 ? 2.174 3.383 -4.371 1 98.94 89 MET A N 1
ATOM 674 C CA . MET A 1 89 ? 1.646 2.551 -3.295 1 98.94 89 MET A CA 1
ATOM 675 C C . MET A 1 89 ? 0.969 3.406 -2.229 1 98.94 89 MET A C 1
ATOM 677 O O . MET A 1 89 ? -0.191 3.174 -1.884 1 98.94 89 MET A O 1
ATOM 681 N N . CYS A 1 90 ? 1.665 4.371 -1.793 1 98.94 90 CYS A N 1
ATOM 682 C CA . CYS A 1 90 ? 1.174 5.191 -0.69 1 98.94 90 CYS A CA 1
ATOM 683 C C . CYS A 1 90 ? -0.02 6.031 -1.125 1 98.94 90 CYS A C 1
ATOM 685 O O . CYS A 1 90 ? -0.946 6.254 -0.344 1 98.94 90 CYS A O 1
ATOM 687 N N . ALA A 1 91 ? 0.092 6.543 -2.33 1 98.94 91 ALA A N 1
ATOM 688 C CA . ALA A 1 91 ? -1.035 7.32 -2.838 1 98.94 91 ALA A CA 1
ATOM 689 C C . ALA A 1 91 ? -2.297 6.469 -2.922 1 98.94 91 ALA A C 1
ATOM 691 O O . ALA A 1 91 ? -3.395 6.938 -2.609 1 98.94 91 ALA A O 1
ATOM 692 N N . GLY A 1 92 ? -2.135 5.254 -3.438 1 98.88 92 GLY A N 1
ATOM 693 C CA . GLY A 1 92 ? -3.264 4.34 -3.412 1 98.88 92 GLY A CA 1
ATOM 694 C C . GLY A 1 92 ? -3.842 4.145 -2.023 1 98.88 92 GLY A C 1
ATOM 695 O O . GLY A 1 92 ? -5.062 4.16 -1.844 1 98.88 92 GLY A O 1
ATOM 696 N N . ALA A 1 93 ? -2.984 3.947 -1.025 1 98.88 93 ALA A N 1
ATOM 697 C CA . ALA A 1 93 ? -3.406 3.773 0.363 1 98.88 93 ALA A CA 1
ATOM 698 C C . ALA A 1 93 ? -4.152 5.004 0.867 1 98.88 93 ALA A C 1
ATOM 700 O O . ALA A 1 93 ? -5.168 4.879 1.556 1 98.88 93 ALA A O 1
ATOM 701 N N . ILE A 1 94 ? -3.609 6.176 0.551 1 98.94 94 ILE A N 1
ATOM 702 C CA . ILE A 1 94 ? -4.227 7.445 0.928 1 98.94 94 ILE A CA 1
ATOM 703 C C . ILE A 1 94 ? -5.637 7.523 0.349 1 98.94 94 ILE A C 1
ATOM 705 O O . ILE A 1 94 ? -6.57 7.965 1.026 1 98.94 94 ILE A O 1
ATOM 709 N N . GLY A 1 95 ? -5.781 7.094 -0.927 1 98.75 95 GLY A N 1
ATOM 710 C CA . GLY A 1 95 ? -7.09 7.051 -1.556 1 98.75 95 GLY A CA 1
ATOM 711 C C . GLY A 1 95 ? -8.07 6.141 -0.84 1 98.75 95 GLY A C 1
ATOM 712 O O . GLY A 1 95 ? -9.211 6.531 -0.57 1 98.75 95 GLY A O 1
ATOM 713 N N . TRP A 1 96 ? -7.617 4.922 -0.523 1 98.56 96 TRP A N 1
ATOM 714 C CA . TRP A 1 96 ? -8.461 3.959 0.183 1 98.56 96 TRP A CA 1
ATOM 715 C C . TRP A 1 96 ? -8.875 4.5 1.545 1 98.56 96 TRP A C 1
ATOM 717 O O . TRP A 1 96 ? -10.008 4.273 1.99 1 98.56 96 TRP A O 1
ATOM 727 N N . ALA A 1 97 ? -7.961 5.238 2.211 1 98.62 97 ALA A N 1
ATOM 728 C CA . ALA A 1 97 ? -8.203 5.75 3.557 1 98.62 97 ALA A CA 1
ATOM 729 C C . ALA A 1 97 ? -9.125 6.965 3.523 1 98.62 97 ALA A C 1
ATOM 731 O O . ALA A 1 97 ? -9.617 7.406 4.562 1 98.62 97 ALA A O 1
ATOM 732 N N . GLN A 1 98 ? -9.32 7.516 2.342 1 98.38 98 GLN A N 1
ATOM 733 C CA . GLN A 1 98 ? -10.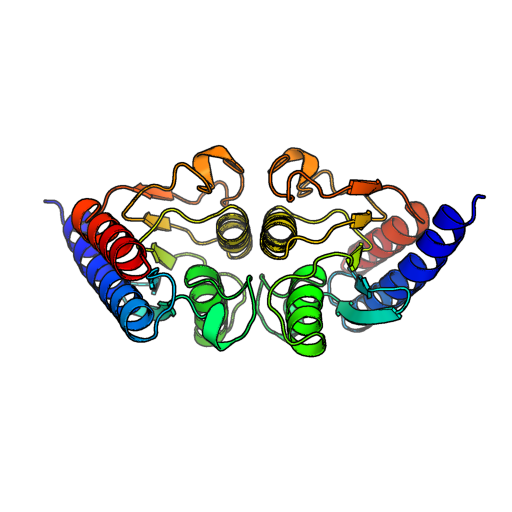18 8.68 2.131 1 98.38 98 GLN A CA 1
ATOM 734 C C . GLN A 1 98 ? -9.672 9.883 2.922 1 98.38 98 GLN A C 1
ATOM 736 O O . GLN A 1 98 ? -10.461 10.594 3.549 1 98.38 98 GLN A O 1
ATOM 741 N N . ILE A 1 99 ? -8.352 10.062 2.953 1 98.75 99 ILE A N 1
ATOM 742 C CA . ILE A 1 99 ? -7.754 11.234 3.582 1 98.75 99 ILE A CA 1
ATOM 743 C C . ILE A 1 99 ? -8.203 12.5 2.854 1 98.75 99 ILE A C 1
ATOM 745 O O . ILE A 1 99 ? -8.125 12.578 1.626 1 98.75 99 ILE A O 1
ATOM 749 N N . SER A 1 100 ? -8.633 13.453 3.572 1 98.75 100 SER A N 1
ATOM 750 C CA . SER A 1 100 ? -9.273 14.633 2.992 1 98.75 100 SER A CA 1
ATOM 751 C C . SER A 1 100 ? -8.242 15.586 2.395 1 98.75 100 SER A C 1
ATOM 753 O O . SER A 1 100 ? -8.531 16.297 1.427 1 98.75 100 SER A O 1
ATOM 755 N N . ARG A 1 101 ? -7.094 15.633 3.037 1 98.88 101 ARG A N 1
ATOM 756 C CA . ARG A 1 101 ? -6.078 16.594 2.6 1 98.88 101 ARG A CA 1
ATOM 757 C C . ARG A 1 101 ? -4.68 15.992 2.719 1 98.88 101 ARG A C 1
ATOM 759 O O . ARG A 1 101 ? -4.363 15.336 3.713 1 98.88 101 ARG A O 1
ATOM 766 N N . VAL A 1 102 ? -3.861 16.219 1.68 1 98.94 102 VAL A N 1
ATOM 767 C CA . VAL A 1 102 ? -2.465 15.805 1.664 1 98.94 102 VAL A CA 1
ATOM 768 C C . VAL A 1 102 ? -1.561 17.016 1.493 1 98.94 102 VAL A C 1
ATOM 770 O O . VAL A 1 102 ? -1.79 17.859 0.613 1 98.94 102 VAL A O 1
ATOM 773 N N . VAL A 1 103 ? -0.587 17.156 2.336 1 99 103 VAL A N 1
ATOM 774 C CA . VAL A 1 103 ? 0.45 18.172 2.25 1 99 103 VAL A CA 1
ATOM 775 C C . VAL A 1 103 ? 1.823 17.516 2.16 1 99 103 VAL A C 1
ATOM 777 O O . VAL A 1 103 ? 2.203 16.734 3.041 1 99 103 VAL A O 1
ATOM 780 N N . TYR A 1 104 ? 2.561 17.781 1.108 1 98.94 104 TYR A N 1
ATOM 781 C CA . TYR A 1 104 ? 3.879 17.156 1.051 1 98.94 104 TYR A CA 1
ATOM 782 C C . TYR A 1 104 ? 4.961 18.188 0.762 1 98.94 104 TYR A C 1
ATOM 784 O O . TYR A 1 104 ? 4.668 19.281 0.265 1 98.94 104 TYR A O 1
ATOM 792 N N . GLY A 1 105 ? 6.172 17.891 1.191 1 98.88 105 GLY A N 1
ATOM 793 C CA . GLY A 1 105 ? 7.32 18.766 1.014 1 98.88 105 GLY A CA 1
ATOM 794 C C . GLY A 1 105 ? 7.938 18.656 -0.367 1 98.88 105 GLY A C 1
ATOM 795 O O . GLY A 1 105 ? 7.453 19.281 -1.319 1 98.88 105 GLY A O 1
ATOM 796 N N . ALA A 1 106 ? 8.945 17.828 -0.496 1 98.81 106 ALA A N 1
ATOM 797 C CA . ALA A 1 106 ? 9.695 17.688 -1.74 1 98.81 106 ALA A CA 1
ATOM 798 C C . ALA A 1 106 ? 8.961 16.797 -2.732 1 98.81 106 ALA A C 1
ATOM 800 O O . ALA A 1 106 ? 8.398 15.766 -2.35 1 98.81 106 ALA A O 1
ATOM 801 N N . GLY A 1 107 ? 8.922 17.172 -4.043 1 98.5 107 GLY A N 1
ATOM 802 C CA . GLY A 1 107 ? 8.43 16.297 -5.098 1 98.5 107 GLY A CA 1
ATOM 803 C C . GLY A 1 107 ? 9.344 15.125 -5.383 1 98.5 107 GLY A C 1
ATOM 804 O O . GLY A 1 107 ? 10.516 15.141 -5.004 1 98.5 107 GLY A O 1
ATOM 805 N N . ASP A 1 108 ? 8.75 14.125 -5.918 1 98.19 108 ASP A N 1
ATOM 806 C CA . ASP A 1 108 ? 9.516 12.953 -6.328 1 98.19 108 ASP A CA 1
ATOM 807 C C . ASP A 1 108 ? 9.328 12.664 -7.816 1 98.19 108 ASP A C 1
ATOM 809 O O . ASP A 1 108 ? 8.391 11.961 -8.195 1 98.19 108 ASP A O 1
ATOM 813 N N . GLU A 1 109 ? 10.242 13.07 -8.57 1 95.62 109 GLU A N 1
ATOM 814 C CA . GLU A 1 109 ? 10.141 12.961 -10.023 1 95.62 109 GLU A CA 1
ATOM 815 C C . GLU A 1 109 ? 10.242 11.508 -10.477 1 95.62 109 GLU A C 1
ATOM 817 O O . GLU A 1 109 ? 9.719 11.141 -11.523 1 95.62 109 GLU A O 1
ATOM 822 N N . LYS A 1 110 ? 10.836 10.68 -9.711 1 95.19 110 LYS A N 1
ATOM 823 C CA . LYS A 1 110 ? 11.117 9.305 -10.102 1 95.19 110 LYS A CA 1
ATOM 824 C C . LYS A 1 110 ? 9.977 8.375 -9.711 1 95.19 110 LYS A C 1
ATOM 826 O O . LYS A 1 110 ? 9.719 7.375 -10.383 1 95.19 110 LYS A O 1
ATOM 831 N N . ARG A 1 111 ? 9.219 8.758 -8.633 1 96.5 111 ARG A N 1
ATOM 832 C CA . ARG A 1 111 ? 8.281 7.773 -8.094 1 96.5 111 ARG A CA 1
ATOM 833 C C . ARG A 1 111 ? 6.984 8.438 -7.652 1 96.5 111 ARG A C 1
ATOM 835 O O . ARG A 1 111 ? 6.066 7.766 -7.176 1 96.5 111 ARG A O 1
ATOM 842 N N . GLY A 1 112 ? 6.844 9.664 -7.801 1 98.75 112 GLY A N 1
ATOM 843 C CA . GLY A 1 112 ? 5.691 10.414 -7.316 1 98.75 112 GLY A CA 1
ATOM 844 C C . GLY A 1 112 ? 4.398 10.016 -8 1 98.75 112 GLY A C 1
ATOM 845 O O . GLY A 1 112 ? 4.383 9.742 -9.203 1 98.75 112 GLY A O 1
ATOM 846 N N . TYR A 1 113 ? 3.34 10.031 -7.219 1 98.88 113 TYR A N 1
ATOM 847 C CA . TYR A 1 113 ? 2.057 9.555 -7.723 1 98.88 113 TYR A CA 1
ATOM 848 C C . TYR A 1 113 ? 1.504 10.492 -8.789 1 98.88 113 TYR A C 1
ATOM 850 O O . TYR A 1 113 ? 0.737 10.07 -9.656 1 98.88 113 TYR A O 1
ATOM 858 N N . THR A 1 114 ? 1.861 11.781 -8.727 1 98.56 114 THR A N 1
ATOM 859 C CA . THR A 1 114 ? 1.337 12.75 -9.688 1 98.56 114 THR A CA 1
ATOM 860 C C . THR A 1 114 ? 1.663 12.328 -11.117 1 98.56 114 THR A C 1
ATOM 862 O O . THR A 1 114 ? 0.873 12.562 -12.031 1 98.56 114 THR A O 1
ATOM 865 N N . LYS A 1 115 ? 2.777 11.695 -11.266 1 98.25 115 LYS A N 1
ATOM 866 C CA . LYS A 1 115 ? 3.207 11.234 -12.586 1 98.25 115 LYS A CA 1
ATOM 867 C C . LYS A 1 115 ? 2.705 9.82 -12.859 1 98.25 115 LYS A C 1
ATOM 869 O O . LYS A 1 115 ? 2.264 9.523 -13.977 1 98.25 115 LYS A O 1
ATOM 874 N N . TYR A 1 116 ? 2.633 8.969 -11.891 1 98.44 116 TYR A N 1
ATOM 875 C CA . TYR A 1 116 ? 2.529 7.539 -12.164 1 98.44 116 TYR A CA 1
ATOM 876 C C . TYR A 1 116 ? 1.153 7.008 -11.781 1 98.44 116 TYR A C 1
ATOM 878 O O . TYR A 1 116 ? 0.758 5.922 -12.211 1 98.44 116 TYR A O 1
ATOM 886 N N . ALA A 1 117 ? 0.441 7.719 -11.008 1 98.62 117 ALA A N 1
ATOM 887 C CA . ALA A 1 117 ? -0.906 7.348 -10.586 1 98.62 117 ALA A CA 1
ATOM 888 C C . ALA A 1 117 ? -1.729 8.578 -10.219 1 98.62 117 ALA A C 1
ATOM 890 O O . ALA A 1 117 ? -2.193 8.711 -9.086 1 98.62 117 ALA A O 1
ATOM 891 N N . PRO A 1 118 ? -1.992 9.461 -11.133 1 98.19 118 PRO A N 1
ATOM 892 C CA . PRO A 1 118 ? -2.578 10.773 -10.852 1 98.19 118 PRO A CA 1
ATOM 893 C C . PRO A 1 118 ? -3.992 10.68 -10.281 1 98.19 118 PRO A C 1
ATOM 895 O O . PRO A 1 118 ? -4.488 11.633 -9.68 1 98.19 118 PRO A O 1
ATOM 898 N N . GLU A 1 119 ? -4.715 9.5 -10.453 1 98.31 119 GLU A N 1
ATOM 899 C CA . GLU A 1 119 ? -6.082 9.352 -9.969 1 98.31 119 GLU A CA 1
ATOM 900 C C . GLU A 1 119 ? -6.133 8.453 -8.734 1 98.31 119 GLU A C 1
ATOM 902 O O . GLU A 1 119 ? -7.18 7.883 -8.414 1 98.31 119 GLU A O 1
ATOM 907 N N . ALA A 1 120 ? -4.965 8.359 -8.07 1 98.62 120 ALA A N 1
ATOM 908 C CA . ALA A 1 120 ? -4.859 7.422 -6.953 1 98.62 120 ALA A CA 1
ATOM 909 C C . ALA A 1 120 ? -5.613 7.938 -5.73 1 98.62 120 ALA A C 1
ATOM 911 O O . ALA A 1 120 ? -6.156 7.152 -4.949 1 98.62 120 ALA A O 1
ATOM 912 N N . LEU A 1 121 ? -5.645 9.289 -5.551 1 98.69 121 LEU A N 1
ATOM 913 C CA . LEU A 1 121 ? -6.273 9.875 -4.371 1 98.69 121 LEU A CA 1
ATOM 914 C C . LEU A 1 121 ? -7.789 9.906 -4.527 1 98.69 121 LEU A C 1
ATOM 916 O O . LEU A 1 121 ? -8.305 9.859 -5.648 1 98.69 121 LEU A O 1
ATOM 920 N N . HIS A 1 122 ? -8.445 9.922 -3.404 1 97.75 122 HIS A N 1
ATOM 921 C CA . HIS A 1 122 ? -9.875 10.164 -3.447 1 97.75 122 HIS A CA 1
ATOM 922 C C . HIS A 1 122 ? -10.195 11.461 -4.188 1 97.75 122 HIS A C 1
ATOM 924 O O . HIS A 1 122 ? -9.461 12.445 -4.055 1 97.75 122 HIS A O 1
ATOM 930 N N . PRO A 1 123 ? -11.273 11.438 -4.973 1 96.88 123 PRO A N 1
ATOM 931 C CA . PRO A 1 123 ? -11.594 12.609 -5.793 1 96.88 123 PRO A CA 1
ATOM 932 C C . PRO A 1 123 ? -11.75 13.883 -4.973 1 96.88 123 PRO A C 1
ATOM 934 O O . PRO A 1 123 ? -11.508 14.984 -5.473 1 96.88 123 PRO A O 1
ATOM 937 N N . LYS A 1 124 ? -12.102 13.812 -3.738 1 97.56 124 LYS A N 1
ATOM 938 C CA . LYS A 1 124 ? -12.359 14.984 -2.898 1 97.56 124 LYS A CA 1
ATOM 939 C C . LYS A 1 124 ? -11.102 15.391 -2.135 1 97.56 124 LYS A C 1
ATOM 941 O O . LYS A 1 124 ? -11.094 16.422 -1.449 1 97.56 124 LYS A O 1
ATOM 946 N N . THR A 1 125 ? -10.047 14.617 -2.262 1 98.75 125 THR A N 1
ATOM 947 C CA . THR A 1 125 ? -8.812 14.938 -1.559 1 98.75 125 THR A CA 1
ATOM 948 C C . THR A 1 125 ? -8.164 16.188 -2.146 1 98.75 125 THR A C 1
ATOM 950 O O . THR A 1 125 ? -8.008 16.297 -3.363 1 98.75 125 THR A O 1
ATOM 953 N N . THR A 1 126 ? -7.777 17.141 -1.305 1 98.75 126 THR A N 1
ATOM 954 C CA . THR A 1 126 ? -7.023 18.297 -1.742 1 98.75 126 THR A CA 1
ATOM 955 C C . THR A 1 126 ? -5.535 18.125 -1.446 1 98.75 126 THR A C 1
ATOM 957 O O . THR A 1 126 ? -5.164 17.422 -0.509 1 98.75 126 THR A O 1
ATOM 960 N N . VAL A 1 127 ? -4.703 18.781 -2.285 1 98.88 127 VAL A N 1
ATOM 961 C CA . VAL A 1 127 ? -3.264 18.578 -2.156 1 98.88 127 VAL A CA 1
ATOM 962 C C . VAL A 1 127 ? -2.553 19.922 -2.119 1 98.88 127 VAL A C 1
ATOM 964 O O . VAL A 1 127 ? -2.889 20.828 -2.883 1 98.88 127 VAL A O 1
ATOM 967 N N . THR A 1 128 ? -1.679 20.141 -1.176 1 98.88 128 THR A N 1
ATOM 968 C CA . THR A 1 128 ? -0.724 21.234 -1.12 1 98.88 128 THR A CA 1
ATOM 969 C C . THR A 1 128 ? 0.709 20.719 -1.175 1 98.88 128 THR A C 1
ATOM 971 O O . THR A 1 128 ? 1.09 19.844 -0.382 1 98.88 128 THR A O 1
ATOM 974 N N . SER A 1 129 ? 1.546 21.203 -2.104 1 98.75 129 SER A N 1
ATOM 975 C CA . SER A 1 129 ? 2.92 20.734 -2.256 1 98.75 129 SER A CA 1
ATOM 976 C C . SER A 1 129 ? 3.916 21.859 -1.98 1 98.75 129 SER A C 1
ATOM 978 O O . SER A 1 129 ? 3.541 23.031 -1.927 1 98.75 129 SER A O 1
ATOM 980 N N . GLY A 1 130 ? 5.129 21.5 -1.658 1 98.69 130 GLY A N 1
ATOM 981 C CA . GLY A 1 130 ? 6.227 22.438 -1.595 1 98.69 130 GLY A CA 1
ATOM 982 C C . GLY A 1 130 ? 6.406 23.062 -0.219 1 98.69 130 GLY A C 1
ATOM 983 O O . GLY A 1 130 ? 7.16 24.016 -0.055 1 98.69 130 GLY A O 1
ATOM 984 N N . VAL A 1 131 ? 5.648 22.578 0.767 1 98.81 131 VAL A N 1
ATOM 985 C CA . VAL A 1 131 ? 5.785 23.094 2.123 1 98.81 131 VAL A CA 1
ATOM 986 C C . VAL A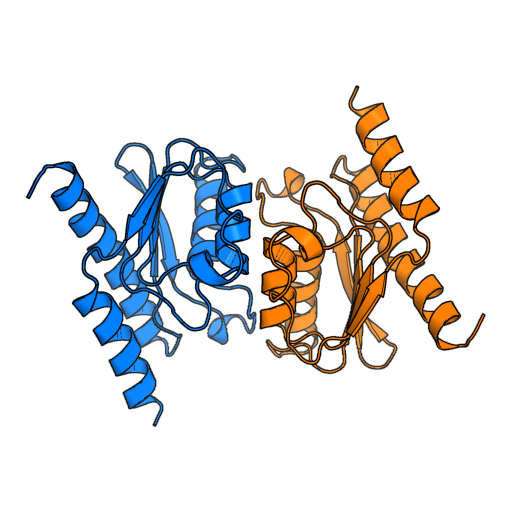 1 131 ? 7.125 22.672 2.711 1 98.81 131 VAL A C 1
ATOM 988 O O . VAL A 1 131 ? 7.398 21.469 2.846 1 98.81 131 VAL A O 1
ATOM 991 N N . LEU A 1 132 ? 7.992 23.609 3.084 1 98.69 132 LEU A N 1
ATOM 992 C CA . LEU A 1 132 ? 9.352 23.375 3.57 1 98.69 132 LEU A CA 1
ATOM 993 C C . LEU A 1 132 ? 10.125 22.484 2.605 1 98.69 132 LEU A C 1
ATOM 995 O O . LEU A 1 132 ? 10.844 21.578 3.033 1 98.69 132 LEU A O 1
ATOM 999 N N . GLU A 1 133 ? 9.938 22.688 1.318 1 98.75 133 GLU A N 1
ATOM 1000 C CA . GLU A 1 133 ? 10.492 21.859 0.257 1 98.75 133 GLU A CA 1
ATOM 1001 C C . GLU A 1 133 ? 12.008 21.766 0.367 1 98.75 133 GLU A C 1
ATOM 1003 O O . GLU A 1 133 ? 12.586 20.672 0.24 1 98.75 133 GLU A O 1
ATOM 1008 N N . ASP A 1 134 ? 12.68 22.828 0.619 1 98.69 134 ASP A N 1
ATOM 1009 C CA . ASP A 1 134 ? 14.141 22.859 0.67 1 98.69 134 ASP A CA 1
ATOM 1010 C C . ASP A 1 134 ? 14.672 22 1.81 1 98.69 134 ASP A C 1
ATOM 1012 O O . ASP A 1 134 ? 15.625 21.234 1.627 1 98.69 134 ASP A O 1
ATOM 1016 N N . GLU A 1 135 ? 14.102 22.141 2.998 1 98.69 135 GLU A N 1
ATOM 1017 C CA . GLU A 1 135 ? 14.508 21.344 4.148 1 98.69 135 GLU A CA 1
ATOM 1018 C C . GLU A 1 135 ? 14.266 19.859 3.898 1 98.69 135 GLU A C 1
ATOM 1020 O O . GLU A 1 135 ? 15.117 19.016 4.207 1 98.69 135 GLU A O 1
ATOM 1025 N N . CYS A 1 136 ? 13.094 19.562 3.346 1 98.75 136 CYS A N 1
ATOM 1026 C CA . CYS A 1 136 ? 12.758 18.188 3.041 1 98.75 136 CYS A CA 1
ATOM 1027 C C . CYS A 1 136 ? 13.734 17.594 2.027 1 98.75 136 CYS A C 1
ATOM 1029 O O . CYS A 1 136 ? 14.234 16.484 2.213 1 98.75 136 CYS A O 1
ATOM 1031 N N . ARG A 1 137 ? 14.008 18.312 0.994 1 98.44 137 ARG A N 1
ATOM 1032 C CA . ARG A 1 137 ? 14.922 17.875 -0.053 1 98.44 137 ARG A CA 1
ATOM 1033 C C . ARG A 1 137 ? 16.344 17.719 0.492 1 98.44 137 ARG A C 1
ATOM 1035 O O . ARG A 1 137 ? 17.047 16.766 0.155 1 98.44 137 ARG A O 1
ATOM 1042 N N . ALA A 1 138 ? 16.766 18.656 1.305 1 98.44 138 ALA A N 1
ATOM 1043 C CA . ALA A 1 138 ? 18.125 18.641 1.865 1 98.44 138 ALA A CA 1
ATOM 1044 C C . ALA A 1 138 ? 18.359 17.375 2.684 1 98.44 138 ALA A C 1
ATOM 1046 O O . ALA A 1 138 ? 19.438 16.781 2.637 1 98.44 138 ALA A O 1
ATOM 1047 N N . LEU A 1 139 ? 17.359 17.016 3.48 1 98.19 139 LEU A N 1
ATOM 1048 C CA . LEU A 1 139 ? 17.484 15.812 4.289 1 98.19 139 LEU A CA 1
ATOM 1049 C C . LEU A 1 139 ? 17.672 14.578 3.406 1 98.19 139 LEU A C 1
ATOM 1051 O O . LEU A 1 139 ? 18.484 13.711 3.721 1 98.19 139 LEU A O 1
ATOM 1055 N N . MET A 1 140 ? 16.922 14.445 2.27 1 97.62 140 MET A N 1
ATOM 1056 C CA . MET A 1 140 ? 17.047 13.352 1.315 1 97.62 140 MET A CA 1
ATOM 1057 C C . MET A 1 140 ? 18.438 13.344 0.674 1 97.62 140 MET A C 1
ATOM 1059 O O . MET A 1 140 ? 19.078 12.297 0.578 1 97.62 140 MET A O 1
ATOM 1063 N N . ILE A 1 141 ? 18.906 14.477 0.297 1 97.38 141 ILE A N 1
ATOM 1064 C CA . ILE A 1 141 ? 20.203 14.625 -0.358 1 97.38 141 ILE A CA 1
ATOM 1065 C C . ILE A 1 141 ? 21.312 14.211 0.604 1 97.38 141 ILE A C 1
ATOM 1067 O O . ILE A 1 141 ? 22.203 13.445 0.239 1 97.38 141 ILE A O 1
ATOM 1071 N N . ASN A 1 142 ? 21.203 14.734 1.83 1 97.56 142 ASN A N 1
ATOM 1072 C CA . ASN A 1 142 ? 22.203 14.406 2.84 1 97.56 142 ASN A CA 1
ATOM 1073 C C . ASN A 1 142 ? 22.281 12.898 3.084 1 97.56 142 ASN A C 1
ATOM 1075 O O . ASN A 1 142 ? 23.375 12.359 3.291 1 97.56 142 ASN A O 1
ATOM 1079 N N . PHE A 1 143 ? 21.203 12.258 3.102 1 97.88 143 PHE A N 1
ATOM 1080 C CA . PHE A 1 143 ? 21.141 10.828 3.342 1 97.88 143 PHE A CA 1
ATOM 1081 C C . PHE A 1 143 ? 21.891 10.062 2.262 1 97.88 143 PHE A C 1
ATOM 1083 O O . PHE A 1 143 ? 22.719 9.203 2.566 1 97.88 143 PHE A O 1
ATOM 1090 N N . PHE A 1 144 ? 21.625 10.367 0.997 1 95.62 144 PHE A N 1
ATOM 1091 C CA . PHE A 1 144 ? 22.203 9.602 -0.104 1 95.62 144 PHE A CA 1
ATOM 1092 C C . PHE A 1 144 ? 23.672 9.969 -0.316 1 95.62 144 PHE A C 1
ATOM 1094 O O . PHE A 1 144 ? 24.453 9.156 -0.812 1 95.62 144 PHE A O 1
ATOM 1101 N N . GLU A 1 145 ? 24.031 11.242 0.079 1 94.62 145 GLU A N 1
ATOM 1102 C CA . GLU A 1 145 ? 25.438 11.633 0.028 1 94.62 145 GLU A CA 1
ATOM 1103 C C . GLU A 1 145 ? 26.266 10.867 1.055 1 94.62 145 GLU A C 1
ATOM 1105 O O . GLU A 1 145 ? 27.422 10.547 0.809 1 94.62 145 GLU A O 1
ATOM 1110 N N . ARG A 1 146 ? 25.641 10.562 2.148 1 91.75 146 ARG A N 1
ATOM 1111 C CA . ARG A 1 146 ? 26.328 9.828 3.203 1 91.75 146 ARG A CA 1
ATOM 1112 C C . ARG A 1 146 ? 26.469 8.359 2.84 1 91.75 146 ARG A C 1
ATOM 1114 O O . ARG A 1 146 ? 27.359 7.668 3.361 1 91.75 146 ARG A O 1
ATOM 1121 N N . LYS A 1 147 ? 25.625 7.754 2.146 1 86.81 147 LYS A N 1
ATOM 1122 C CA . LYS A 1 147 ? 25.641 6.352 1.748 1 86.81 147 LYS A CA 1
ATOM 1123 C C . LYS A 1 147 ? 26.688 6.105 0.667 1 86.81 147 LYS A C 1
ATOM 1125 O O . LYS A 1 147 ? 27.047 4.961 0.383 1 86.81 147 LYS A O 1
ATOM 1130 N N . ARG A 1 148 ? 27.312 7.184 0.095 1 72.75 148 ARG A N 1
ATOM 1131 C CA . ARG A 1 148 ? 28.422 7.09 -0.851 1 72.75 148 ARG A CA 1
ATOM 1132 C C . ARG A 1 148 ? 29.766 7.117 -0.127 1 72.75 148 ARG A C 1
ATOM 1134 O O . ARG A 1 148 ? 29.938 7.84 0.855 1 72.75 148 ARG A O 1
ATOM 1141 N N . MET B 1 1 ? -3.68 -27.594 -22.547 1 76.94 1 MET B N 1
ATOM 1142 C CA . MET B 1 1 ? -3.125 -26.719 -21.531 1 76.94 1 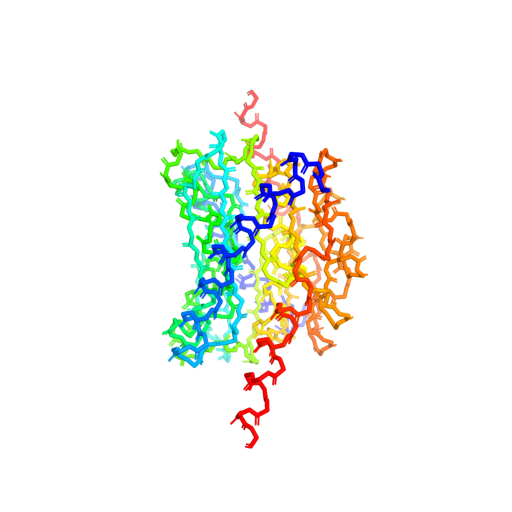MET B CA 1
ATOM 1143 C C . MET B 1 1 ? -1.646 -27.016 -21.297 1 76.94 1 MET B C 1
ATOM 1145 O O . MET B 1 1 ? -1.263 -28.172 -21.109 1 76.94 1 MET B O 1
ATOM 1149 N N . ASN B 1 2 ? -0.719 -25.984 -21.469 1 90.06 2 ASN B N 1
ATOM 1150 C CA . ASN B 1 2 ? 0.704 -26.219 -21.234 1 90.06 2 ASN B CA 1
ATOM 1151 C C . ASN B 1 2 ? 1.039 -26.25 -19.75 1 90.06 2 ASN B C 1
ATOM 1153 O O . ASN B 1 2 ? 0.161 -26.047 -18.906 1 90.06 2 ASN B O 1
ATOM 1157 N N . GLU B 1 3 ? 2.221 -26.75 -19.453 1 92.44 3 GLU B N 1
ATOM 1158 C CA . GLU B 1 3 ? 2.639 -26.969 -18.078 1 92.44 3 GLU B CA 1
ATOM 1159 C C . GLU B 1 3 ? 2.502 -25.703 -17.234 1 92.44 3 GLU B C 1
ATOM 1161 O O . GLU B 1 3 ? 2.062 -25.75 -16.094 1 92.44 3 GLU B O 1
ATOM 1166 N N . THR B 1 4 ? 2.828 -24.547 -17.75 1 92.75 4 THR B N 1
ATOM 1167 C CA . THR B 1 4 ? 2.73 -23.281 -17.062 1 92.75 4 THR B CA 1
ATOM 1168 C C . THR B 1 4 ? 1.274 -22.938 -16.734 1 92.75 4 THR B C 1
ATOM 1170 O O . THR B 1 4 ? 0.961 -22.5 -15.641 1 92.75 4 THR B O 1
ATOM 1173 N N . GLU B 1 5 ? 0.362 -23.109 -17.656 1 95.19 5 GLU B N 1
ATOM 1174 C CA . GLU B 1 5 ? -1.063 -22.859 -17.484 1 95.19 5 GLU B CA 1
ATOM 1175 C C . GLU B 1 5 ? -1.647 -23.75 -16.391 1 95.19 5 GLU B C 1
ATOM 1177 O O . GLU B 1 5 ? -2.482 -23.297 -15.594 1 95.19 5 GLU B O 1
ATOM 1182 N N . LYS B 1 6 ? -1.246 -25.016 -16.375 1 97.12 6 LYS B N 1
ATOM 1183 C CA . LYS B 1 6 ? -1.709 -25.938 -15.352 1 97.12 6 LYS B CA 1
ATOM 1184 C C . LYS B 1 6 ? -1.251 -25.5 -13.961 1 97.12 6 LYS B C 1
ATOM 1186 O O . LYS B 1 6 ? -2.025 -25.547 -13 1 97.12 6 LYS B O 1
ATOM 1191 N N . LYS B 1 7 ? 0.002 -25.109 -13.883 1 97.69 7 LYS B N 1
ATOM 1192 C CA . LYS B 1 7 ? 0.539 -24.641 -12.617 1 97.69 7 LYS B CA 1
ATOM 1193 C C . LYS B 1 7 ? -0.167 -23.359 -12.172 1 97.69 7 LYS B C 1
ATOM 1195 O O . LYS B 1 7 ? -0.448 -23.188 -10.984 1 97.69 7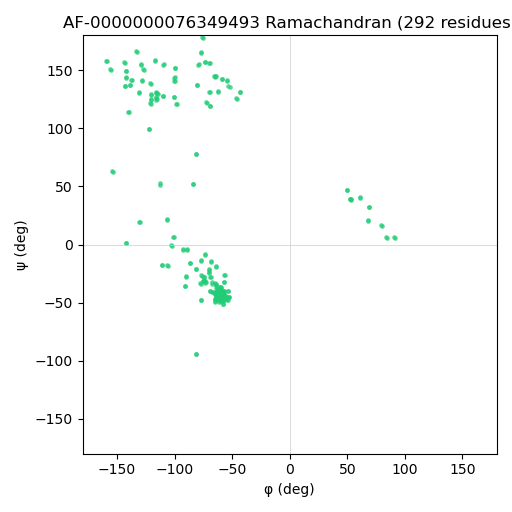 LYS B O 1
ATOM 1200 N N . ASP B 1 8 ? -0.427 -22.453 -13.156 1 98.62 8 ASP B N 1
ATOM 1201 C CA . ASP B 1 8 ? -1.132 -21.219 -12.836 1 98.62 8 ASP B CA 1
ATOM 1202 C C . ASP B 1 8 ? -2.51 -21.516 -12.25 1 98.62 8 ASP B C 1
ATOM 1204 O O . ASP B 1 8 ? -2.914 -20.891 -11.266 1 98.62 8 ASP B O 1
ATOM 1208 N N . GLU B 1 9 ? -3.162 -22.422 -12.844 1 98.75 9 GLU B N 1
ATOM 1209 C CA . GLU B 1 9 ? -4.484 -22.781 -12.336 1 98.75 9 GLU B CA 1
ATOM 1210 C C . GLU B 1 9 ? -4.391 -23.391 -10.945 1 98.75 9 GLU B C 1
ATOM 1212 O O . GLU B 1 9 ? -5.227 -23.109 -10.078 1 98.75 9 GLU B O 1
ATOM 1217 N N . GLU B 1 10 ? -3.432 -24.25 -10.758 1 98.62 10 GLU B N 1
ATOM 1218 C CA . GLU B 1 10 ? -3.242 -24.891 -9.461 1 98.62 10 GLU B CA 1
ATOM 1219 C C . GLU B 1 10 ? -3.014 -23.875 -8.359 1 98.62 10 GLU B C 1
ATOM 1221 O O . GLU B 1 10 ? -3.66 -23.922 -7.309 1 98.62 10 GLU B O 1
ATOM 1226 N N . PHE B 1 11 ? -2.131 -22.922 -8.555 1 98.88 11 PHE B N 1
ATOM 1227 C CA . PHE B 1 11 ? -1.814 -21.922 -7.535 1 98.88 11 PHE B CA 1
ATOM 1228 C C . PHE B 1 11 ? -2.943 -20.922 -7.398 1 98.88 11 PHE B C 1
ATOM 1230 O O . PHE B 1 11 ? -3.199 -20.406 -6.301 1 98.88 11 PHE B O 1
ATOM 1237 N N . MET B 1 12 ? -3.662 -20.641 -8.523 1 98.94 12 MET B N 1
ATOM 1238 C CA . MET B 1 12 ? -4.824 -19.766 -8.43 1 98.94 12 MET B CA 1
ATOM 1239 C C . MET B 1 12 ? -5.91 -20.391 -7.562 1 98.94 12 MET B C 1
ATOM 1241 O O . MET B 1 12 ? -6.602 -19.688 -6.824 1 98.94 12 MET B O 1
ATOM 1245 N N . ARG B 1 13 ? -6.023 -21.688 -7.629 1 98.94 13 ARG B N 1
ATOM 1246 C CA . ARG B 1 13 ? -6.992 -22.359 -6.777 1 98.94 13 ARG B CA 1
ATOM 1247 C C . ARG B 1 13 ? -6.637 -22.203 -5.301 1 98.94 13 ARG B C 1
ATOM 1249 O O . ARG B 1 13 ? -7.523 -22.125 -4.449 1 98.94 13 ARG B O 1
ATOM 1256 N N . LYS B 1 14 ? -5.332 -22.156 -5.027 1 98.94 14 LYS B N 1
ATOM 1257 C CA . LYS B 1 14 ? -4.906 -21.875 -3.66 1 98.94 14 LYS B CA 1
ATOM 1258 C C . LYS B 1 14 ? -5.266 -20.453 -3.248 1 98.94 14 LYS B C 1
ATOM 1260 O O . LYS B 1 14 ? -5.688 -20.219 -2.115 1 98.94 14 LYS B O 1
ATOM 1265 N N . ALA B 1 15 ? -5.078 -19.5 -4.164 1 98.94 15 ALA B N 1
ATOM 1266 C CA . ALA B 1 15 ? -5.504 -18.125 -3.904 1 98.94 15 ALA B CA 1
ATOM 1267 C C . ALA B 1 15 ? -7.016 -18.047 -3.705 1 98.94 15 ALA B C 1
ATOM 1269 O O . ALA B 1 15 ? -7.496 -17.312 -2.834 1 98.94 15 ALA B O 1
ATOM 1270 N N . LEU B 1 16 ? -7.73 -18.828 -4.492 1 98.94 16 LEU B N 1
ATOM 1271 C CA . LEU B 1 16 ? -9.188 -18.875 -4.383 1 98.94 16 LEU B CA 1
ATOM 1272 C C . LEU B 1 16 ? -9.617 -19.422 -3.023 1 98.94 16 LEU B C 1
ATOM 1274 O O . LEU B 1 16 ? -10.602 -18.953 -2.451 1 98.94 16 LEU B O 1
ATOM 1278 N N . ALA B 1 17 ? -8.891 -20.391 -2.531 1 98.94 17 ALA B N 1
ATOM 1279 C CA . ALA B 1 17 ? -9.164 -20.906 -1.193 1 98.94 17 ALA B CA 1
ATOM 1280 C C . ALA B 1 17 ? -9.008 -19.812 -0.14 1 98.94 17 ALA B C 1
ATOM 1282 O O . ALA B 1 17 ? -9.797 -19.719 0.799 1 98.94 17 ALA B O 1
ATOM 1283 N N . GLU B 1 18 ? -7.977 -19 -0.275 1 98.94 18 GLU B N 1
ATOM 1284 C CA . GLU B 1 18 ? -7.801 -17.844 0.614 1 98.94 18 GLU B CA 1
ATOM 1285 C C . GLU B 1 18 ? -8.961 -16.859 0.482 1 98.94 18 GLU B C 1
ATOM 1287 O O . GLU B 1 18 ? -9.453 -16.344 1.482 1 98.94 18 GLU B O 1
ATOM 1292 N N . ALA B 1 19 ? -9.352 -16.594 -0.77 1 98.94 19 ALA B N 1
ATOM 1293 C CA . ALA B 1 19 ? -10.477 -15.695 -1.004 1 98.94 19 ALA B CA 1
ATOM 1294 C C . ALA B 1 19 ? -11.75 -16.219 -0.34 1 98.94 19 ALA B C 1
ATOM 1296 O O . ALA B 1 19 ? -12.523 -15.438 0.219 1 98.94 19 ALA B O 1
ATOM 1297 N N . GLN B 1 20 ? -11.93 -17.516 -0.417 1 98.81 20 GLN B N 1
ATOM 1298 C CA . GLN B 1 20 ? -13.078 -18.141 0.236 1 98.81 20 GLN B CA 1
ATOM 1299 C C . GLN B 1 20 ? -13.023 -17.953 1.75 1 98.81 20 GLN B C 1
ATOM 1301 O O . GLN B 1 20 ? -14.047 -17.719 2.393 1 98.81 20 GLN B O 1
ATOM 1306 N N . ALA B 1 21 ? -11.844 -18.125 2.311 1 98.81 21 ALA B N 1
ATOM 1307 C CA . ALA B 1 21 ? -11.672 -17.859 3.738 1 98.81 21 ALA B CA 1
ATOM 1308 C C . ALA B 1 21 ? -12.102 -16.453 4.102 1 98.81 21 ALA B C 1
ATOM 1310 O O . ALA B 1 21 ? -12.766 -16.234 5.113 1 98.81 21 ALA B O 1
ATOM 1311 N N . ALA B 1 22 ? -11.68 -15.445 3.303 1 98.75 22 ALA B N 1
ATOM 1312 C CA . ALA B 1 22 ? -12.125 -14.07 3.504 1 98.75 22 ALA B CA 1
ATOM 1313 C C . ALA B 1 22 ? -13.641 -13.969 3.441 1 98.75 22 ALA B C 1
ATOM 1315 O O . ALA B 1 22 ? -14.266 -13.312 4.285 1 98.75 22 ALA B O 1
ATOM 1316 N N . PHE B 1 23 ? -14.188 -14.609 2.428 1 98.5 23 PHE B N 1
ATOM 1317 C CA . PHE B 1 23 ? -15.633 -14.656 2.248 1 98.5 23 PHE B CA 1
ATOM 1318 C C . PHE B 1 23 ? -16.328 -15.148 3.514 1 98.5 23 PHE B C 1
ATOM 1320 O O . PHE B 1 23 ? -17.281 -14.523 3.99 1 98.5 23 PHE B O 1
ATOM 1327 N N . ASP B 1 24 ? -15.805 -16.172 4.094 1 98.06 24 ASP B N 1
ATOM 1328 C CA . ASP B 1 24 ? -16.391 -16.812 5.266 1 98.06 24 ASP B CA 1
ATOM 1329 C C . ASP B 1 24 ? -16.266 -15.906 6.496 1 98.06 24 ASP B C 1
ATOM 1331 O O . ASP B 1 24 ? -17.047 -16.031 7.441 1 98.06 24 ASP B O 1
ATOM 1335 N N . GLU B 1 25 ? -15.383 -15.008 6.488 1 97.81 25 GLU B N 1
ATOM 1336 C CA . GLU B 1 25 ? -15.148 -14.094 7.605 1 97.81 25 GLU B CA 1
ATOM 1337 C C . GLU B 1 25 ? -15.781 -12.734 7.348 1 97.81 25 GLU B C 1
ATOM 1339 O O . GLU B 1 25 ? -15.492 -11.766 8.055 1 97.81 25 GLU B O 1
ATOM 1344 N N . ASP B 1 26 ? -16.516 -12.633 6.293 1 97.56 26 ASP B N 1
ATOM 1345 C CA . ASP B 1 26 ? -17.234 -11.414 5.914 1 97.56 26 ASP B CA 1
ATOM 1346 C C . ASP B 1 26 ? -16.266 -10.32 5.488 1 97.56 26 ASP B C 1
ATOM 1348 O O . ASP B 1 26 ? -16.469 -9.141 5.809 1 97.56 26 ASP B O 1
ATOM 1352 N N . GLU B 1 27 ? -15.211 -10.68 4.926 1 98.44 27 GLU B N 1
ATOM 1353 C CA . GLU B 1 27 ? -14.25 -9.82 4.238 1 98.44 27 GLU B CA 1
ATOM 1354 C C . GLU B 1 27 ? -14.438 -9.883 2.725 1 98.44 27 GLU B C 1
ATOM 1356 O O . GLU B 1 27 ? -14.836 -10.914 2.186 1 98.44 27 GLU B O 1
ATOM 1361 N N . ILE B 1 28 ? -14.25 -8.703 1.978 1 98.31 28 ILE B N 1
ATOM 1362 C CA . ILE B 1 28 ? -14.227 -8.789 0.521 1 98.31 28 ILE B CA 1
ATOM 1363 C C . ILE B 1 28 ? -13.344 -9.953 0.086 1 98.31 28 ILE B C 1
ATOM 1365 O O . ILE B 1 28 ? -12.188 -10.055 0.5 1 98.31 28 ILE B O 1
ATOM 1369 N N . PRO B 1 29 ? -13.836 -10.859 -0.707 1 98.75 29 PRO B N 1
ATOM 1370 C CA . PRO B 1 29 ? -13.156 -12.133 -0.948 1 98.75 29 PRO B CA 1
ATOM 1371 C C . PRO B 1 29 ? -12.039 -12.023 -1.982 1 98.75 29 PRO B C 1
ATOM 1373 O O . PRO B 1 29 ? -12.211 -12.445 -3.131 1 98.75 29 PRO B O 1
ATOM 1376 N N . VAL B 1 30 ? -10.992 -11.539 -1.603 1 98.94 30 VAL B N 1
ATOM 1377 C CA . VAL B 1 30 ? -9.766 -11.531 -2.395 1 98.94 30 VAL B CA 1
ATOM 1378 C C . VAL B 1 30 ? -8.695 -12.367 -1.694 1 98.94 30 VAL B C 1
ATOM 1380 O O . VAL B 1 30 ? -8.492 -12.234 -0.485 1 98.94 30 VAL B O 1
ATOM 1383 N N . GLY B 1 31 ? -8.078 -13.227 -2.371 1 98.94 31 GLY B N 1
ATOM 1384 C CA . GLY B 1 31 ? -7.004 -14.062 -1.874 1 98.94 31 GLY B CA 1
ATOM 1385 C C . GLY B 1 31 ? -5.746 -13.992 -2.723 1 98.94 31 GLY B C 1
ATOM 1386 O O . GLY B 1 31 ? -5.82 -13.758 -3.934 1 98.94 31 GLY B O 1
ATOM 1387 N N . ALA B 1 32 ? -4.617 -14.188 -2.088 1 98.94 32 ALA B N 1
ATOM 1388 C CA . ALA B 1 32 ? -3.324 -14.102 -2.76 1 98.94 32 ALA B CA 1
ATOM 1389 C C . ALA B 1 32 ? -2.365 -15.164 -2.24 1 98.94 32 ALA B C 1
ATOM 1391 O O . ALA B 1 32 ? -2.416 -15.539 -1.064 1 98.94 32 ALA B O 1
ATOM 1392 N N . VAL B 1 33 ? -1.474 -15.609 -3.098 1 98.94 33 VAL B N 1
ATOM 1393 C CA . VAL B 1 33 ? -0.397 -16.547 -2.777 1 98.94 33 VAL B CA 1
ATOM 1394 C C . VAL B 1 33 ? 0.885 -16.109 -3.488 1 98.94 33 VAL B C 1
ATOM 1396 O O . VAL B 1 33 ? 0.849 -15.688 -4.641 1 98.94 33 VAL B O 1
ATOM 1399 N N . ILE B 1 34 ? 1.935 -16.172 -2.797 1 98.94 34 ILE B N 1
ATOM 1400 C CA . ILE B 1 34 ? 3.229 -15.938 -3.426 1 98.94 34 ILE B CA 1
ATOM 1401 C C . ILE B 1 34 ? 4.02 -17.234 -3.486 1 98.94 34 ILE B C 1
ATOM 1403 O O . ILE B 1 34 ? 4.152 -17.938 -2.48 1 98.94 34 ILE B O 1
ATOM 1407 N N . VAL B 1 35 ? 4.508 -17.578 -4.672 1 98.88 35 VAL B N 1
ATOM 1408 C CA . VAL B 1 35 ? 5.238 -18.812 -4.945 1 98.88 35 VAL B CA 1
ATOM 1409 C C . VAL B 1 35 ? 6.668 -18.484 -5.367 1 98.88 35 VAL B C 1
ATOM 1411 O O . VAL B 1 35 ? 6.887 -17.641 -6.246 1 98.88 35 VAL B O 1
ATOM 1414 N N . CYS B 1 36 ? 7.641 -19.031 -4.691 1 97.62 36 CYS B N 1
ATOM 1415 C CA . CYS B 1 36 ? 9.047 -18.922 -5.055 1 97.62 36 CYS B CA 1
ATOM 1416 C C . CYS B 1 36 ? 9.648 -20.297 -5.301 1 97.62 36 CYS B C 1
ATOM 1418 O O . CYS B 1 36 ? 9.562 -21.188 -4.445 1 97.62 36 CYS B O 1
ATOM 1420 N N . GLN B 1 37 ? 10.219 -20.484 -6.441 1 94.38 37 GLN B N 1
ATOM 1421 C CA . GLN B 1 37 ? 10.852 -21.75 -6.801 1 94.38 37 GLN B CA 1
ATOM 1422 C C . GLN B 1 37 ? 9.891 -22.906 -6.598 1 94.38 37 GLN B C 1
ATOM 1424 O O . GLN B 1 37 ? 10.25 -23.922 -5.992 1 94.38 37 GLN B O 1
ATOM 1429 N N . GLY B 1 38 ? 8.672 -22.656 -6.926 1 95.38 38 GLY B N 1
ATOM 1430 C CA . GLY B 1 38 ? 7.676 -23.719 -6.938 1 95.38 38 GLY B CA 1
ATOM 1431 C C . GLY B 1 38 ? 7.059 -23.969 -5.574 1 95.38 38 GLY B C 1
ATOM 1432 O O . GLY B 1 38 ? 6.199 -24.844 -5.43 1 95.38 38 GLY B O 1
ATOM 1433 N N . ARG B 1 39 ? 7.406 -23.156 -4.637 1 97.19 39 ARG B N 1
ATOM 1434 C CA . ARG B 1 39 ? 6.883 -23.328 -3.283 1 97.19 39 ARG B CA 1
ATOM 1435 C C . ARG B 1 39 ? 6.113 -22.094 -2.828 1 97.19 39 ARG B C 1
ATOM 1437 O O . ARG B 1 39 ? 6.531 -20.969 -3.09 1 97.19 39 ARG B O 1
ATOM 1444 N N . ILE B 1 40 ? 5.039 -22.406 -2.197 1 98.62 40 ILE B N 1
ATOM 1445 C CA . ILE B 1 40 ? 4.285 -21.312 -1.604 1 98.62 40 ILE B CA 1
ATOM 1446 C C . ILE B 1 40 ? 5.031 -20.766 -0.385 1 98.62 40 ILE B C 1
ATOM 1448 O O . ILE B 1 40 ? 5.293 -21.5 0.565 1 98.62 40 ILE B O 1
ATOM 1452 N N . ILE B 1 41 ? 5.348 -19.484 -0.41 1 98.31 41 ILE B N 1
ATOM 1453 C CA . ILE B 1 41 ? 6.07 -18.938 0.729 1 98.31 41 ILE B CA 1
ATOM 1454 C C . ILE B 1 41 ? 5.133 -18.078 1.569 1 98.31 41 ILE B C 1
ATOM 1456 O O . ILE B 1 41 ? 5.434 -17.75 2.721 1 98.31 41 ILE B O 1
ATOM 1460 N N . SER B 1 42 ? 3.99 -17.641 0.994 1 98.62 42 SER B N 1
ATOM 1461 C CA . SER B 1 42 ? 2.992 -16.922 1.77 1 98.62 42 SER B CA 1
ATOM 1462 C C . SER B 1 42 ? 1.606 -17.047 1.146 1 98.62 42 SER B C 1
ATOM 1464 O O . SER B 1 42 ? 1.48 -17.312 -0.052 1 98.62 42 SER B O 1
ATOM 1466 N N . ARG B 1 43 ? 0.654 -16.984 1.929 1 98.69 43 ARG B N 1
ATOM 1467 C CA . ARG B 1 43 ? -0.766 -16.938 1.597 1 98.69 43 ARG B CA 1
ATOM 1468 C C . ARG B 1 43 ? -1.497 -15.922 2.463 1 98.69 43 ARG B C 1
ATOM 1470 O O . ARG B 1 43 ? -1.211 -15.789 3.654 1 98.69 43 ARG B O 1
ATOM 1477 N N . ALA B 1 44 ? -2.426 -15.242 1.854 1 98.81 44 ALA B N 1
ATOM 1478 C CA . ALA B 1 44 ? -3.162 -14.234 2.615 1 98.81 44 ALA B CA 1
ATOM 1479 C C . ALA B 1 44 ? -4.496 -13.906 1.948 1 98.81 44 ALA B C 1
ATOM 1481 O O . ALA B 1 44 ? -4.707 -14.234 0.779 1 98.81 44 ALA B O 1
ATOM 1482 N N . HIS B 1 45 ? -5.375 -13.414 2.689 1 98.88 45 HIS B N 1
ATOM 1483 C CA . HIS B 1 45 ? -6.637 -12.875 2.201 1 98.88 45 HIS B CA 1
ATOM 1484 C C . HIS B 1 45 ? -6.938 -11.523 2.838 1 98.88 45 HIS B C 1
ATOM 1486 O O . HIS B 1 45 ? -6.203 -11.07 3.717 1 98.88 45 HIS B O 1
ATOM 1492 N N . ASN B 1 46 ? -7.906 -10.797 2.277 1 98.75 46 ASN B N 1
ATOM 1493 C CA . ASN B 1 46 ? -8.273 -9.484 2.801 1 98.75 46 ASN B CA 1
ATOM 1494 C C . ASN B 1 46 ? -8.586 -9.547 4.293 1 98.75 46 ASN B C 1
ATOM 1496 O O . ASN B 1 46 ? -9.242 -10.477 4.762 1 98.75 46 ASN B O 1
ATOM 1500 N N . LEU B 1 47 ? -8.055 -8.555 5.004 1 98.19 47 LEU B N 1
ATOM 1501 C CA . LEU B 1 47 ? -8.297 -8.445 6.441 1 98.19 47 LEU B CA 1
ATOM 1502 C C . LEU B 1 47 ? -8.742 -7.035 6.812 1 98.19 47 LEU B C 1
ATOM 1504 O O . LEU B 1 47 ? -8.578 -6.609 7.957 1 98.19 47 LEU B O 1
ATOM 1508 N N . THR B 1 48 ? -9.227 -6.25 5.879 1 98.12 48 THR B N 1
ATOM 1509 C CA . THR B 1 48 ? -9.547 -4.836 6.031 1 98.12 48 THR B CA 1
ATOM 1510 C C . THR B 1 48 ? -10.555 -4.629 7.16 1 98.12 48 THR B C 1
ATOM 1512 O O . THR B 1 48 ? -10.43 -3.686 7.945 1 98.12 48 THR B O 1
ATOM 1515 N N . GLU B 1 49 ? -11.562 -5.508 7.281 1 96.75 49 GLU B N 1
ATOM 1516 C CA . GLU B 1 49 ? -12.586 -5.375 8.312 1 96.75 49 GLU B CA 1
ATOM 1517 C C . GLU B 1 49 ? -12.055 -5.824 9.672 1 96.75 49 GLU B C 1
ATOM 1519 O O . GLU B 1 49 ? -12.219 -5.117 10.672 1 96.75 49 GLU B O 1
ATOM 1524 N N . MET B 1 50 ? -11.438 -6.945 9.672 1 96.44 50 MET B N 1
ATOM 1525 C CA . MET B 1 50 ? -10.938 -7.516 10.922 1 96.44 50 MET B CA 1
ATOM 1526 C C . MET B 1 50 ? -9.938 -6.574 11.586 1 96.44 50 MET B C 1
ATOM 1528 O O . MET B 1 50 ? -9.984 -6.367 12.805 1 96.44 50 MET B O 1
ATOM 1532 N N . LEU B 1 51 ? -9.086 -5.867 10.805 1 95.75 51 LEU B N 1
ATOM 1533 C CA . LEU B 1 51 ? -8 -5.059 11.359 1 95.75 51 LEU B CA 1
ATOM 1534 C C . LEU B 1 51 ? -8.367 -3.578 11.344 1 95.75 51 LEU B C 1
ATOM 1536 O O . LEU B 1 51 ? -7.551 -2.729 11.711 1 95.75 51 LEU B O 1
ATOM 1540 N N . HIS B 1 52 ? -9.531 -3.258 10.836 1 95.88 52 HIS B N 1
ATOM 1541 C CA . HIS B 1 52 ? -9.953 -1.869 10.672 1 95.88 52 HIS B CA 1
ATOM 1542 C C . HIS B 1 52 ? -8.875 -1.05 9.969 1 95.88 52 HIS B C 1
ATOM 1544 O O . HIS B 1 52 ? -8.516 0.036 10.43 1 95.88 52 HIS B O 1
ATOM 1550 N N . ASP B 1 53 ? -8.391 -1.637 8.922 1 97.5 53 ASP B N 1
ATOM 1551 C CA . ASP B 1 53 ? -7.285 -1.052 8.172 1 97.5 53 ASP B CA 1
ATOM 1552 C C . ASP B 1 53 ? -7.496 -1.225 6.668 1 97.5 53 ASP B C 1
ATOM 1554 O O . ASP B 1 53 ? -7.395 -2.338 6.145 1 97.5 53 ASP B O 1
ATOM 1558 N N . VAL B 1 54 ? -7.684 -0.151 5.977 1 97.69 54 VAL B N 1
ATOM 1559 C CA . VAL B 1 54 ? -8.023 -0.184 4.559 1 97.69 54 VAL B CA 1
ATOM 1560 C C . VAL B 1 54 ? -6.836 -0.695 3.752 1 97.69 54 VAL B C 1
ATOM 1562 O O . VAL B 1 54 ? -6.988 -1.09 2.594 1 97.69 54 VAL B O 1
ATOM 1565 N N . THR B 1 55 ? -5.598 -0.744 4.367 1 98.12 55 THR B N 1
ATOM 1566 C CA . THR B 1 55 ? -4.414 -1.17 3.627 1 98.12 55 THR B CA 1
ATOM 1567 C C . THR B 1 55 ? -4.234 -2.682 3.719 1 98.12 55 THR B C 1
ATOM 1569 O O . THR B 1 55 ? -3.4 -3.258 3.018 1 98.12 55 THR B O 1
ATOM 1572 N N . ALA B 1 56 ? -5.074 -3.336 4.496 1 98.25 56 ALA B N 1
ATOM 1573 C CA . ALA B 1 56 ? -4.875 -4.754 4.781 1 98.25 56 ALA B CA 1
ATOM 1574 C C . ALA B 1 56 ? -5.457 -5.625 3.668 1 98.25 56 ALA B C 1
ATOM 1576 O O . ALA B 1 56 ? -6.246 -6.531 3.93 1 98.25 56 ALA B O 1
ATOM 1577 N N . HIS B 1 57 ? -5.074 -5.336 2.463 1 98.88 57 HIS B N 1
ATOM 1578 C CA . HIS B 1 57 ? -5.445 -6.148 1.31 1 98.88 57 HIS B CA 1
ATOM 1579 C C . HIS B 1 57 ? -4.668 -7.461 1.287 1 98.88 57 HIS B C 1
ATOM 1581 O O . HIS B 1 57 ? -3.607 -7.57 1.904 1 98.88 57 HIS B O 1
ATOM 1587 N N . ALA B 1 58 ? -5.191 -8.461 0.61 1 98.94 58 ALA B N 1
ATOM 1588 C CA . ALA B 1 58 ? -4.582 -9.781 0.499 1 98.94 58 ALA B CA 1
ATOM 1589 C C . ALA B 1 58 ? -3.146 -9.688 -0.011 1 98.94 58 ALA B C 1
ATOM 1591 O O . ALA B 1 58 ? -2.24 -10.312 0.544 1 98.94 58 ALA B O 1
ATOM 1592 N N . GLU B 1 59 ? -2.914 -8.898 -1.098 1 98.94 59 GLU B N 1
ATOM 1593 C CA . GLU B 1 59 ? -1.593 -8.75 -1.701 1 98.94 59 GLU B CA 1
ATOM 1594 C C . GLU B 1 59 ? -0.599 -8.148 -0.713 1 98.94 59 GLU B C 1
ATOM 1596 O O . GLU B 1 59 ? 0.54 -8.609 -0.61 1 98.94 59 GLU B O 1
ATOM 1601 N N . MET B 1 60 ? -1.027 -7.078 -0.012 1 98.88 60 MET B N 1
ATOM 1602 C CA . MET B 1 60 ? -0.166 -6.426 0.969 1 98.88 60 MET B CA 1
ATOM 1603 C C . MET B 1 60 ? 0.271 -7.406 2.051 1 98.88 60 MET B C 1
ATOM 1605 O O . MET B 1 60 ? 1.453 -7.477 2.393 1 98.88 60 MET B O 1
ATOM 1609 N N . GLN B 1 61 ? -0.711 -8.164 2.535 1 98.62 61 GLN B N 1
ATOM 1610 C CA . GLN B 1 61 ? -0.433 -9.164 3.561 1 98.62 61 GLN B CA 1
ATOM 1611 C C . GLN B 1 61 ? 0.532 -10.227 3.045 1 98.62 61 GLN B C 1
ATOM 1613 O O . GLN B 1 61 ? 1.45 -10.641 3.758 1 98.62 61 GLN B O 1
ATOM 1618 N N . ALA B 1 62 ? 0.292 -10.688 1.852 1 98.88 62 ALA B N 1
ATOM 1619 C CA . ALA B 1 62 ? 1.127 -11.734 1.267 1 98.88 62 ALA B CA 1
ATOM 1620 C C . ALA B 1 62 ? 2.559 -11.25 1.069 1 98.88 62 ALA B C 1
ATOM 1622 O O . ALA B 1 62 ? 3.514 -11.992 1.31 1 98.88 62 ALA B O 1
ATOM 1623 N N . ILE B 1 63 ? 2.74 -10.008 0.626 1 98.81 63 ILE B N 1
ATOM 1624 C CA . ILE B 1 63 ? 4.062 -9.438 0.385 1 98.81 63 ILE B CA 1
ATOM 1625 C C . ILE B 1 63 ? 4.824 -9.328 1.704 1 98.81 63 ILE B C 1
ATOM 1627 O O . ILE B 1 63 ? 5.977 -9.758 1.801 1 98.81 63 ILE B O 1
ATOM 1631 N N . THR B 1 64 ? 4.195 -8.766 2.742 1 98.25 64 THR B N 1
ATOM 1632 C CA . THR B 1 64 ? 4.828 -8.617 4.047 1 98.25 64 THR B CA 1
ATOM 1633 C C . THR B 1 64 ? 5.219 -9.984 4.617 1 98.25 64 THR B C 1
ATOM 1635 O O . THR B 1 64 ? 6.348 -10.164 5.074 1 98.25 64 THR B O 1
ATOM 1638 N N . ALA B 1 65 ? 4.305 -10.945 4.543 1 97.94 65 ALA B N 1
ATOM 1639 C CA . ALA B 1 65 ? 4.566 -12.297 5.047 1 97.94 65 ALA B CA 1
ATOM 1640 C C . ALA B 1 65 ? 5.672 -12.977 4.242 1 97.94 65 ALA B C 1
ATOM 1642 O O . ALA B 1 65 ? 6.52 -13.672 4.809 1 97.94 65 ALA B O 1
ATOM 1643 N N . GLY B 1 66 ? 5.637 -12.805 2.898 1 97.56 66 GLY B N 1
ATOM 1644 C CA . GLY B 1 66 ? 6.656 -13.383 2.039 1 97.56 66 GLY B CA 1
ATOM 1645 C C . GLY B 1 66 ? 8.047 -12.844 2.312 1 97.56 66 GLY B C 1
ATOM 1646 O O . GLY B 1 66 ? 9.016 -13.602 2.357 1 97.56 66 GLY B O 1
ATOM 1647 N N . ALA B 1 67 ? 8.102 -11.516 2.475 1 96.38 67 ALA B N 1
ATOM 1648 C CA . ALA B 1 67 ? 9.375 -10.883 2.797 1 96.38 67 ALA B CA 1
ATOM 1649 C C . ALA B 1 67 ? 9.945 -11.422 4.102 1 96.38 67 ALA B C 1
ATOM 1651 O O . ALA B 1 67 ? 11.148 -11.703 4.195 1 96.38 67 ALA B O 1
ATOM 1652 N N . ASN B 1 68 ? 9.078 -11.578 5.094 1 95.19 68 ASN B N 1
ATOM 1653 C CA . ASN B 1 68 ? 9.492 -12.117 6.383 1 95.19 68 ASN B CA 1
ATOM 1654 C C . ASN B 1 68 ? 9.992 -13.555 6.254 1 95.19 68 ASN B C 1
ATOM 1656 O O . ASN B 1 68 ? 10.984 -13.93 6.879 1 95.19 68 ASN B O 1
ATOM 1660 N N . MET B 1 69 ? 9.32 -14.336 5.5 1 94.94 69 MET B N 1
ATOM 1661 C CA . MET B 1 69 ? 9.656 -15.742 5.301 1 94.94 69 MET B CA 1
ATOM 1662 C C . MET B 1 69 ? 11.008 -15.883 4.609 1 94.94 69 MET B C 1
ATOM 1664 O O . MET B 1 69 ? 11.82 -16.734 4.992 1 94.94 69 MET B O 1
ATOM 1668 N N . LEU B 1 70 ? 11.266 -15.047 3.613 1 93.56 70 LEU B N 1
ATOM 1669 C CA . LEU B 1 70 ? 12.5 -15.133 2.834 1 93.56 70 LEU B CA 1
ATOM 1670 C C . LEU B 1 70 ? 13.656 -14.453 3.562 1 93.56 70 LEU B C 1
ATOM 1672 O O . LEU B 1 70 ? 14.82 -14.711 3.268 1 93.56 70 LEU B O 1
ATOM 1676 N N . GLY B 1 71 ? 13.289 -13.555 4.5 1 90.31 71 GLY B N 1
ATOM 1677 C CA . GLY B 1 71 ? 14.32 -12.805 5.211 1 90.31 71 GLY B CA 1
ATOM 1678 C C . GLY B 1 71 ? 14.875 -11.648 4.41 1 90.31 71 GLY B C 1
ATOM 1679 O O . GLY B 1 71 ? 15.977 -11.164 4.688 1 90.31 71 GLY B O 1
ATOM 1680 N N . GLY B 1 72 ? 14.18 -11.227 3.367 1 91.5 72 GLY B N 1
ATOM 1681 C CA . GLY B 1 72 ? 14.531 -10.102 2.523 1 91.5 72 GLY B CA 1
ATOM 1682 C C . GLY B 1 72 ? 13.32 -9.312 2.045 1 91.5 72 GLY B C 1
ATOM 1683 O O . GLY B 1 72 ? 12.227 -9.859 1.916 1 91.5 72 GLY B O 1
ATOM 1684 N N . LYS B 1 73 ? 13.648 -8.031 1.706 1 91 73 LYS B N 1
ATOM 1685 C CA . LYS B 1 73 ? 12.523 -7.152 1.4 1 91 73 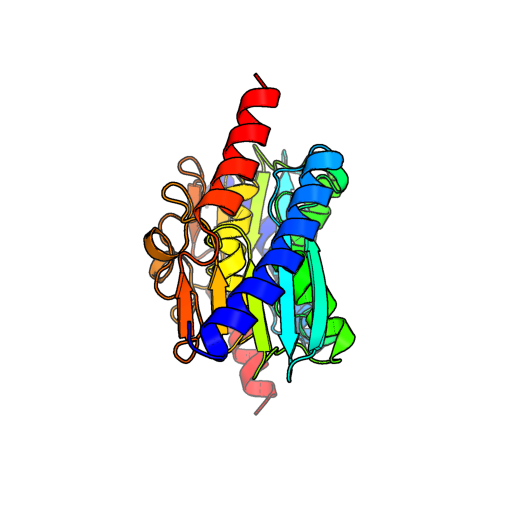LYS B CA 1
ATOM 1686 C C . LYS B 1 73 ? 12.125 -7.262 -0.069 1 91 73 LYS B C 1
ATOM 1688 O O . LYS B 1 73 ? 11.039 -6.82 -0.458 1 91 73 LYS B O 1
ATOM 1693 N N . TYR B 1 74 ? 13.031 -7.84 -0.9 1 96.56 74 TYR B N 1
ATOM 1694 C CA . TYR B 1 74 ? 12.695 -8.023 -2.309 1 96.56 74 TYR B CA 1
ATOM 1695 C C . TYR B 1 74 ? 12.25 -9.461 -2.578 1 96.56 74 TYR B C 1
ATOM 1697 O O . TYR B 1 74 ? 12.781 -10.406 -1.993 1 96.56 74 TYR B O 1
ATOM 1705 N N . LEU B 1 75 ? 11.273 -9.609 -3.404 1 97.56 75 LEU B N 1
ATOM 1706 C CA . LEU B 1 75 ? 10.719 -10.906 -3.766 1 97.56 75 LEU B CA 1
ATOM 1707 C C . LEU B 1 75 ? 11.008 -11.234 -5.227 1 97.56 75 LEU B C 1
ATOM 1709 O O . LEU B 1 75 ? 10.094 -11.578 -5.98 1 97.56 75 LEU B O 1
ATOM 1713 N N . LYS B 1 76 ? 12.25 -11.086 -5.449 1 95.94 76 LYS B N 1
ATOM 1714 C CA . LYS B 1 76 ? 12.703 -11.422 -6.801 1 95.94 76 LYS B CA 1
ATOM 1715 C C . LYS B 1 76 ? 12.508 -12.906 -7.094 1 95.94 76 LYS B C 1
ATOM 1717 O O . LYS B 1 76 ? 12.578 -13.742 -6.188 1 95.94 76 LYS B O 1
ATOM 1722 N N . ASP B 1 77 ? 12.18 -13.344 -8.305 1 95.62 77 ASP B N 1
ATOM 1723 C CA . ASP B 1 77 ? 12 -14.711 -8.789 1 95.62 77 ASP B CA 1
ATOM 1724 C C . ASP B 1 77 ? 10.773 -15.367 -8.156 1 95.62 77 ASP B C 1
ATOM 1726 O O . ASP B 1 77 ? 10.711 -16.594 -8.031 1 95.62 77 ASP B O 1
ATOM 1730 N N . CYS B 1 78 ? 9.883 -14.547 -7.652 1 98.62 78 CYS B N 1
ATOM 1731 C CA . CYS B 1 78 ? 8.633 -15.047 -7.098 1 98.62 78 CYS B CA 1
ATOM 1732 C C . CYS B 1 78 ? 7.453 -14.68 -7.984 1 98.62 78 CYS B C 1
ATOM 1734 O O . CYS B 1 78 ? 7.539 -13.742 -8.781 1 98.62 78 CYS B O 1
ATOM 1736 N N . THR B 1 79 ? 6.418 -15.43 -7.906 1 98.88 79 THR B N 1
ATOM 1737 C CA . THR B 1 79 ? 5.156 -15.18 -8.594 1 98.88 79 THR B CA 1
ATOM 1738 C C . THR B 1 79 ? 4.043 -14.906 -7.59 1 98.88 79 THR B C 1
ATOM 1740 O O . THR B 1 79 ? 3.881 -15.641 -6.613 1 98.88 79 THR B O 1
ATOM 1743 N N . LEU B 1 80 ? 3.32 -13.828 -7.832 1 98.94 80 LEU B N 1
ATOM 1744 C CA . LEU B 1 80 ? 2.129 -13.531 -7.043 1 98.94 80 LEU B CA 1
ATOM 1745 C C . LEU B 1 80 ? 0.867 -13.969 -7.781 1 98.94 80 LEU B C 1
ATOM 1747 O O . LEU B 1 80 ? 0.641 -13.562 -8.922 1 98.94 80 LEU B O 1
ATOM 1751 N N . TYR B 1 81 ? 0.127 -14.836 -7.18 1 99 81 TYR B N 1
ATOM 1752 C CA . TYR B 1 81 ? -1.213 -15.18 -7.637 1 99 81 TYR B CA 1
ATOM 1753 C C . TYR B 1 81 ? -2.273 -14.461 -6.816 1 99 81 TYR B C 1
ATOM 1755 O O . TYR B 1 81 ? -2.256 -14.516 -5.582 1 99 81 TYR B O 1
ATOM 1763 N N . VAL B 1 82 ? -3.188 -13.766 -7.469 1 99 82 VAL B N 1
ATOM 1764 C CA . VAL B 1 82 ? -4.242 -13.047 -6.766 1 99 82 VAL B CA 1
ATOM 1765 C C . VAL B 1 82 ? -5.551 -13.156 -7.547 1 99 82 VAL B C 1
ATOM 1767 O O . VAL B 1 82 ? -5.543 -13.141 -8.781 1 99 82 VAL B O 1
ATOM 1770 N N . THR B 1 83 ? -6.648 -13.25 -6.824 1 98.94 83 THR B N 1
ATOM 1771 C CA . THR B 1 83 ? -7.922 -13.609 -7.43 1 98.94 83 THR B CA 1
ATOM 1772 C C . THR B 1 83 ? -8.5 -12.445 -8.227 1 98.94 83 THR B C 1
ATOM 1774 O O . THR B 1 83 ? -9.289 -12.648 -9.148 1 98.94 83 THR B O 1
ATOM 1777 N N . VAL B 1 84 ? -8.172 -11.219 -7.852 1 98.94 84 VAL B N 1
ATOM 1778 C CA . VAL B 1 84 ? -8.688 -10.016 -8.508 1 98.94 84 VAL B CA 1
ATOM 1779 C C . VAL B 1 84 ? -7.527 -9.102 -8.883 1 98.94 84 VAL B C 1
ATOM 1781 O O . VAL B 1 84 ? -6.547 -8.992 -8.141 1 98.94 84 VAL B O 1
ATOM 1784 N N . GLU B 1 85 ? -7.594 -8.469 -10.039 1 98.94 85 GLU B N 1
ATOM 1785 C CA . GLU B 1 85 ? -6.574 -7.52 -10.477 1 98.94 85 GLU B CA 1
ATOM 1786 C C . GLU B 1 85 ? -6.148 -6.598 -9.336 1 98.94 85 GLU B C 1
ATOM 1788 O O . GLU B 1 85 ? -6.996 -6.016 -8.656 1 98.94 85 GLU B O 1
ATOM 1793 N N . PRO B 1 86 ? -4.793 -6.441 -9.109 1 98.94 86 PRO B N 1
ATOM 1794 C CA . PRO B 1 86 ? -4.332 -5.551 -8.039 1 98.94 86 PRO B CA 1
ATOM 1795 C C . PRO B 1 86 ? -4.82 -4.117 -8.219 1 98.94 86 PRO B C 1
ATOM 1797 O O . PRO B 1 86 ? -4.895 -3.619 -9.344 1 98.94 86 PRO B O 1
ATOM 1800 N N . CYS B 1 87 ? -5.148 -3.465 -7.117 1 98.88 87 CYS B N 1
ATOM 1801 C CA . CYS B 1 87 ? -5.434 -2.035 -7.141 1 98.88 87 CYS B CA 1
ATOM 1802 C C . CYS B 1 87 ? -4.145 -1.225 -7.246 1 98.88 87 CYS B C 1
ATOM 1804 O O . CYS B 1 87 ? -3.049 -1.786 -7.227 1 98.88 87 CYS B O 1
ATOM 1806 N N . THR B 1 88 ? -4.262 0.063 -7.305 1 98.88 88 THR B N 1
ATOM 1807 C CA . THR B 1 88 ? -3.121 0.967 -7.387 1 98.88 88 THR B CA 1
ATOM 1808 C C . THR B 1 88 ? -2.178 0.758 -6.207 1 98.88 88 THR B C 1
ATOM 1810 O O . THR B 1 88 ? -0.964 0.642 -6.387 1 98.88 88 THR B O 1
ATOM 1813 N N . MET B 1 89 ? -2.67 0.686 -4.992 1 98.94 89 MET B N 1
ATOM 1814 C CA . MET B 1 89 ? -1.854 0.475 -3.799 1 98.94 89 MET B CA 1
ATOM 1815 C C . MET B 1 89 ? -1.058 -0.821 -3.906 1 98.94 89 MET B C 1
ATOM 1817 O O . MET B 1 89 ? 0.165 -0.818 -3.752 1 98.94 89 MET B O 1
ATOM 1821 N N . CYS B 1 90 ? -1.743 -1.847 -4.215 1 98.94 90 CYS B N 1
ATOM 1822 C CA . CYS B 1 90 ? -1.115 -3.162 -4.234 1 98.94 90 CYS B CA 1
ATOM 1823 C C . CYS B 1 90 ? -0.123 -3.277 -5.383 1 98.94 90 CYS B C 1
ATOM 1825 O O . CYS B 1 90 ? 0.92 -3.92 -5.25 1 98.94 90 CYS B O 1
ATOM 1827 N N . ALA B 1 91 ? -0.522 -2.719 -6.504 1 98.94 91 ALA B N 1
ATOM 1828 C CA . ALA B 1 91 ? 0.398 -2.744 -7.637 1 98.94 91 ALA B CA 1
ATOM 1829 C C . ALA B 1 91 ? 1.689 -2 -7.312 1 98.94 91 ALA B C 1
ATOM 1831 O O . ALA B 1 91 ? 2.777 -2.439 -7.695 1 98.94 91 ALA B O 1
ATOM 1832 N N . GLY B 1 92 ? 1.543 -0.836 -6.695 1 98.88 92 GLY B N 1
ATOM 1833 C CA . GLY B 1 92 ? 2.734 -0.147 -6.227 1 98.88 92 GLY B CA 1
ATOM 1834 C C . GLY B 1 92 ? 3.604 -1.003 -5.324 1 98.88 92 GLY B C 1
ATOM 1835 O O . GLY B 1 92 ? 4.824 -1.03 -5.477 1 98.88 92 GLY B O 1
ATOM 1836 N N . ALA B 1 93 ? 2.994 -1.701 -4.375 1 98.88 93 ALA B N 1
ATOM 1837 C CA . ALA B 1 93 ? 3.709 -2.586 -3.459 1 98.88 93 ALA B CA 1
ATOM 1838 C C . ALA B 1 93 ? 4.422 -3.701 -4.219 1 98.88 93 ALA B C 1
ATOM 1840 O O . ALA B 1 93 ? 5.566 -4.039 -3.904 1 98.88 93 ALA B O 1
ATOM 1841 N N . ILE B 1 94 ? 3.721 -4.285 -5.188 1 98.94 94 ILE B N 1
ATOM 1842 C CA . ILE B 1 94 ? 4.281 -5.34 -6.027 1 98.94 94 ILE B CA 1
ATOM 1843 C C . ILE B 1 94 ? 5.527 -4.824 -6.742 1 98.94 94 ILE B C 1
ATOM 1845 O O . ILE B 1 94 ? 6.531 -5.531 -6.84 1 98.94 94 ILE B O 1
ATOM 1849 N N . GLY B 1 95 ? 5.438 -3.574 -7.246 1 98.75 95 GLY B N 1
ATOM 1850 C CA . GLY B 1 95 ? 6.59 -2.951 -7.879 1 98.75 95 GLY B CA 1
ATOM 1851 C C . GLY B 1 95 ? 7.777 -2.797 -6.949 1 98.75 95 GLY B C 1
ATOM 1852 O O . GLY B 1 95 ? 8.898 -3.15 -7.305 1 98.75 95 GLY B O 1
ATOM 1853 N N . TRP B 1 96 ? 7.516 -2.277 -5.742 1 98.56 96 TRP B N 1
ATOM 1854 C CA . TRP B 1 96 ? 8.57 -2.094 -4.754 1 98.56 96 TRP B CA 1
ATOM 1855 C C . TRP B 1 96 ? 9.211 -3.43 -4.387 1 98.56 96 TRP B C 1
ATOM 1857 O O . TRP B 1 96 ? 10.422 -3.506 -4.172 1 98.56 96 TRP B O 1
ATOM 1867 N N . ALA B 1 97 ? 8.391 -4.496 -4.328 1 98.62 97 ALA B N 1
ATOM 1868 C CA . ALA B 1 97 ? 8.852 -5.816 -3.914 1 98.62 97 ALA B CA 1
ATOM 1869 C C . ALA B 1 97 ? 9.633 -6.504 -5.035 1 98.62 97 ALA B C 1
ATOM 1871 O O . ALA B 1 97 ? 10.289 -7.523 -4.809 1 98.62 97 ALA B O 1
ATOM 1872 N N . GLN B 1 98 ? 9.516 -5.965 -6.234 1 98.44 98 GLN B N 1
ATOM 1873 C CA . GLN B 1 98 ? 10.195 -6.488 -7.418 1 98.44 98 GLN B CA 1
ATOM 1874 C C . GLN B 1 98 ? 9.75 -7.918 -7.715 1 98.44 98 GLN B C 1
ATOM 1876 O O . GLN B 1 98 ? 10.578 -8.781 -8.008 1 98.44 98 GLN B O 1
ATOM 1881 N N . ILE B 1 99 ? 8.461 -8.18 -7.562 1 98.75 99 ILE B N 1
ATOM 1882 C CA . ILE B 1 99 ? 7.891 -9.477 -7.922 1 98.75 99 ILE B CA 1
ATOM 1883 C C . ILE B 1 99 ? 8.062 -9.719 -9.422 1 98.75 99 ILE B C 1
ATOM 1885 O O . ILE B 1 99 ? 7.719 -8.859 -10.234 1 98.75 99 ILE B O 1
ATOM 1889 N N . SER B 1 100 ? 8.531 -10.844 -9.781 1 98.75 100 SER B N 1
ATOM 1890 C CA . SER B 1 100 ? 8.922 -11.117 -11.156 1 98.75 100 SER B CA 1
ATOM 1891 C C . SER B 1 100 ? 7.703 -11.398 -12.031 1 98.75 100 SER B C 1
ATOM 1893 O O . SER B 1 100 ? 7.715 -11.109 -13.234 1 98.75 100 SER B O 1
ATOM 1895 N N . ARG B 1 101 ? 6.707 -12.008 -11.43 1 98.88 101 ARG B N 1
ATOM 1896 C CA . ARG B 1 101 ? 5.539 -12.406 -12.203 1 98.88 101 ARG B CA 1
ATOM 1897 C C . ARG B 1 101 ? 4.258 -12.242 -11.391 1 98.88 101 ARG B C 1
ATOM 1899 O O . ARG B 1 101 ? 4.219 -12.578 -10.211 1 98.88 101 ARG B O 1
ATOM 1906 N N . VAL B 1 102 ? 3.223 -11.695 -12.055 1 98.94 102 VAL B N 1
ATOM 1907 C CA . VAL B 1 102 ? 1.897 -11.547 -11.461 1 98.94 102 VAL B CA 1
ATOM 1908 C C . VAL B 1 102 ? 0.868 -12.305 -12.289 1 98.94 102 VAL B C 1
ATOM 1910 O O . VAL B 1 102 ? 0.832 -12.172 -13.516 1 98.94 102 VAL B O 1
ATOM 1913 N N . VAL B 1 103 ? 0.085 -13.109 -11.656 1 99 103 VAL B N 1
ATOM 1914 C CA . VAL B 1 103 ? -1.04 -13.812 -12.258 1 99 103 VAL B CA 1
ATOM 1915 C C . VAL B 1 103 ? -2.332 -13.445 -11.531 1 99 103 VAL B C 1
ATOM 1917 O O . VAL B 1 103 ? -2.447 -13.633 -10.32 1 99 103 VAL B O 1
ATOM 1920 N N . TYR B 1 104 ? -3.295 -12.906 -12.242 1 98.94 104 TYR B N 1
ATOM 1921 C CA . TYR B 1 104 ? -4.527 -12.578 -11.539 1 98.94 104 TYR B CA 1
ATOM 1922 C C . TYR B 1 104 ? -5.738 -13.148 -12.273 1 98.94 104 TYR B C 1
ATOM 1924 O O . TYR B 1 104 ? -5.664 -13.461 -13.461 1 98.94 104 TYR B O 1
ATOM 1932 N N . GLY B 1 105 ? -6.801 -13.375 -11.531 1 98.88 105 GLY B N 1
ATOM 1933 C CA . GLY B 1 105 ? -8.039 -13.93 -12.055 1 98.88 105 GLY B CA 1
ATOM 1934 C C . GLY B 1 105 ? -8.922 -12.891 -12.719 1 98.88 105 GLY B C 1
ATOM 1935 O O . GLY B 1 105 ? -8.703 -12.539 -13.883 1 98.88 105 GLY B O 1
ATOM 1936 N N . ALA B 1 106 ? -9.852 -12.336 -11.961 1 98.81 106 ALA B N 1
ATOM 1937 C CA . ALA B 1 106 ? -10.828 -11.383 -12.492 1 98.81 106 ALA B CA 1
ATOM 1938 C C . ALA B 1 106 ? -10.234 -9.984 -12.602 1 98.81 106 ALA B C 1
ATOM 1940 O O . ALA B 1 106 ? -9.5 -9.547 -11.703 1 98.81 106 ALA B O 1
ATOM 1941 N N . GLY B 1 107 ? -10.492 -9.25 -13.719 1 98.5 107 GLY B N 1
ATOM 1942 C CA . GLY B 1 107 ? -10.148 -7.844 -13.836 1 98.5 107 GLY B CA 1
ATOM 1943 C C . GLY B 1 107 ? -10.992 -6.945 -12.945 1 98.5 107 GLY B C 1
ATOM 1944 O O . GLY B 1 107 ? -12.055 -7.352 -12.469 1 98.5 107 GLY B O 1
ATOM 1945 N N . ASP B 1 108 ? -10.438 -5.832 -12.648 1 98.19 108 ASP B N 1
ATOM 1946 C CA . ASP B 1 108 ? -11.156 -4.828 -11.867 1 98.19 108 ASP B CA 1
ATOM 1947 C C . ASP B 1 108 ? -11.242 -3.508 -12.625 1 98.19 108 ASP B C 1
ATOM 1949 O O . ASP B 1 108 ? -10.344 -2.67 -12.539 1 98.19 108 ASP B O 1
ATOM 1953 N N . GLU B 1 109 ? -12.32 -3.287 -13.211 1 95.69 109 GLU B N 1
ATOM 1954 C CA . GLU B 1 109 ? -12.516 -2.119 -14.07 1 95.69 109 GLU B CA 1
ATOM 1955 C C . GLU B 1 109 ? -12.562 -0.835 -13.242 1 95.69 109 GLU B C 1
ATOM 1957 O O . GLU B 1 109 ? -12.227 0.24 -13.742 1 95.69 109 GLU B O 1
ATOM 1962 N N . LYS B 1 110 ? -12.906 -0.921 -12.023 1 95.31 110 LYS B N 1
ATOM 1963 C CA . LYS B 1 110 ? -13.125 0.248 -11.18 1 95.31 110 LYS B CA 1
ATOM 1964 C C . LYS B 1 110 ? -11.844 0.671 -10.477 1 95.31 110 LYS B C 1
ATOM 1966 O O . LYS B 1 110 ? -11.633 1.857 -10.211 1 95.31 110 LYS B O 1
ATOM 1971 N N . ARG B 1 111 ? -10.922 -0.322 -10.234 1 96.56 111 ARG B N 1
ATOM 1972 C CA . ARG B 1 111 ? -9.805 0.011 -9.359 1 96.56 111 ARG B CA 1
ATOM 1973 C C . ARG B 1 111 ? -8.516 -0.636 -9.844 1 96.56 111 ARG B C 1
ATOM 1975 O O . ARG B 1 111 ? -7.457 -0.457 -9.242 1 96.56 111 ARG B O 1
ATOM 1982 N N . GLY B 1 112 ? -8.523 -1.329 -10.891 1 98.75 112 GLY B N 1
ATOM 1983 C CA . GLY B 1 112 ? -7.375 -2.07 -11.375 1 98.75 112 GLY B CA 1
ATOM 1984 C C . GLY B 1 112 ? -6.219 -1.178 -11.781 1 98.75 112 GLY B C 1
ATOM 1985 O O . GLY B 1 112 ? -6.426 -0.099 -12.344 1 98.75 112 GLY B O 1
ATOM 1986 N N . TYR B 1 113 ? -5.031 -1.665 -11.531 1 98.88 113 TYR B N 1
ATOM 1987 C CA . TYR B 1 113 ? -3.84 -0.855 -11.75 1 98.88 113 TYR B CA 1
ATOM 1988 C C . TYR B 1 113 ? -3.613 -0.621 -13.242 1 98.88 113 TYR B C 1
ATOM 1990 O O . TYR B 1 113 ? -3.01 0.38 -13.633 1 98.88 113 TYR B O 1
ATOM 1998 N N . THR B 1 114 ? -4.066 -1.548 -14.094 1 98.56 114 THR B N 1
ATOM 1999 C CA . THR B 1 114 ? -3.848 -1.418 -15.531 1 98.56 114 THR B CA 1
ATOM 2000 C C . THR B 1 114 ? -4.422 -0.102 -16.047 1 98.56 114 THR B C 1
ATOM 2002 O O . THR B 1 114 ? -3.869 0.503 -16.969 1 98.56 114 THR B O 1
ATOM 2005 N N . LYS B 1 115 ? -5.473 0.325 -15.438 1 98.19 115 LYS B N 1
ATOM 2006 C CA . LYS B 1 115 ? -6.121 1.573 -15.836 1 98.19 115 LYS B CA 1
ATOM 2007 C C . LYS B 1 115 ? -5.555 2.756 -15.055 1 98.19 115 LYS B C 1
ATOM 2009 O O . LYS B 1 115 ? -5.328 3.828 -15.617 1 98.19 115 LYS B O 1
ATOM 2014 N N . TYR B 1 116 ? -5.203 2.6 -13.82 1 98.44 116 TYR B N 1
ATOM 2015 C CA . TYR B 1 116 ? -5.02 3.752 -12.938 1 98.44 116 TYR B CA 1
ATOM 2016 C C . TYR B 1 116 ? -3.551 3.941 -12.586 1 98.44 116 TYR B C 1
ATOM 2018 O O . TYR B 1 116 ? -3.15 5.012 -12.125 1 98.44 116 TYR B O 1
ATOM 2026 N N . ALA B 1 117 ? -2.762 2.959 -12.773 1 98.62 117 ALA B N 1
ATOM 2027 C CA . ALA B 1 117 ? -1.326 3.02 -12.508 1 98.62 117 ALA B CA 1
ATOM 2028 C C . ALA B 1 117 ? -0.566 2.018 -13.375 1 98.62 117 ALA B C 1
ATOM 2030 O O . ALA B 1 117 ? 0.112 1.129 -12.852 1 98.62 117 ALA B O 1
ATOM 2031 N N . PRO B 1 118 ? -0.594 2.141 -14.664 1 98.19 118 PRO B N 1
ATOM 2032 C CA . PRO B 1 118 ? -0.088 1.122 -15.586 1 98.19 118 PRO B CA 1
ATOM 2033 C C . PRO B 1 118 ? 1.416 0.898 -15.453 1 98.19 118 PRO B C 1
ATOM 2035 O O . PRO B 1 118 ? 1.932 -0.136 -15.883 1 98.19 118 PRO B O 1
ATOM 2038 N N . GLU B 1 119 ? 2.197 1.864 -14.828 1 98.31 119 GLU B N 1
ATOM 2039 C CA . GLU B 1 119 ? 3.645 1.736 -14.695 1 98.31 119 GLU B CA 1
ATOM 2040 C C . GLU B 1 119 ? 4.039 1.402 -13.258 1 98.31 119 GLU B C 1
ATOM 2042 O O . GLU B 1 119 ? 5.18 1.63 -12.852 1 98.31 119 GLU B O 1
ATOM 2047 N N . ALA B 1 120 ? 3.039 0.859 -12.523 1 98.62 120 ALA B N 1
ATOM 2048 C CA . ALA B 1 120 ? 3.26 0.629 -11.102 1 98.62 120 ALA B CA 1
ATOM 2049 C C . ALA B 1 120 ? 4.199 -0.552 -10.875 1 98.62 120 ALA B C 1
ATOM 2051 O O . ALA B 1 120 ? 4.961 -0.57 -9.906 1 98.62 120 ALA B O 1
ATOM 2052 N N . LEU B 1 121 ? 4.145 -1.561 -11.781 1 98.69 121 LEU B N 1
ATOM 2053 C CA . LEU B 1 121 ? 4.945 -2.768 -11.609 1 98.69 121 LEU B CA 1
ATOM 2054 C C . LEU B 1 121 ? 6.387 -2.531 -12.047 1 98.69 121 LEU B C 1
ATOM 2056 O O . LEU B 1 121 ? 6.66 -1.612 -12.82 1 98.69 121 LEU B O 1
ATOM 2060 N N . HIS B 1 122 ? 7.246 -3.318 -11.477 1 97.75 122 HIS B N 1
ATOM 2061 C CA . HIS B 1 122 ? 8.617 -3.312 -11.984 1 97.75 122 HIS B CA 1
ATOM 2062 C C . HIS B 1 122 ? 8.648 -3.578 -13.484 1 97.75 122 HIS B C 1
ATOM 2064 O O . HIS B 1 122 ? 7.867 -4.387 -13.992 1 97.75 122 HIS B O 1
ATOM 2070 N N . PRO B 1 123 ? 9.547 -2.875 -14.18 1 96.94 123 PRO B N 1
ATOM 2071 C CA . PRO B 1 123 ? 9.578 -2.994 -15.641 1 96.94 123 PRO B CA 1
ATOM 2072 C C . PRO B 1 123 ? 9.781 -4.434 -16.109 1 96.94 123 PRO B C 1
ATOM 2074 O O . PRO B 1 123 ? 9.336 -4.801 -17.203 1 96.94 123 PRO B O 1
ATOM 2077 N N . LYS B 1 124 ? 10.383 -5.285 -15.352 1 97.56 124 LYS B N 1
ATOM 2078 C CA . LYS B 1 124 ? 10.688 -6.656 -15.75 1 97.56 124 LYS B CA 1
ATOM 2079 C C . LYS B 1 124 ? 9.586 -7.613 -15.32 1 97.56 124 LYS B C 1
ATOM 2081 O O . LYS B 1 124 ? 9.617 -8.797 -15.656 1 97.56 124 LYS B O 1
ATOM 2086 N N . THR B 1 125 ? 8.602 -7.113 -14.609 1 98.75 125 THR B N 1
ATOM 2087 C CA . THR B 1 125 ? 7.512 -7.965 -14.148 1 98.75 125 THR B CA 1
ATOM 2088 C C . THR B 1 125 ? 6.641 -8.406 -15.32 1 98.75 125 THR B C 1
ATOM 2090 O O . THR B 1 125 ? 6.227 -7.582 -16.141 1 98.75 125 THR B O 1
ATOM 2093 N N . THR B 1 126 ? 6.344 -9.695 -15.422 1 98.75 126 THR B N 1
ATOM 2094 C CA . THR B 1 126 ? 5.406 -10.203 -16.422 1 98.75 126 THR B CA 1
ATOM 2095 C C . THR B 1 126 ? 4.035 -10.445 -15.789 1 98.75 126 THR B C 1
ATOM 2097 O O . THR B 1 126 ? 3.934 -10.711 -14.586 1 98.75 126 THR B O 1
ATOM 2100 N N . VAL B 1 127 ? 2.992 -10.336 -16.641 1 98.88 127 VAL B N 1
ATOM 2101 C CA . VAL B 1 127 ? 1.638 -10.438 -16.109 1 98.88 127 VAL B CA 1
ATOM 2102 C C . VAL B 1 127 ? 0.822 -11.414 -16.938 1 98.88 127 VAL B C 1
ATOM 2104 O O . VAL B 1 127 ? 0.905 -11.406 -18.172 1 98.88 127 VAL B O 1
ATOM 2107 N N . THR B 1 128 ? 0.141 -12.328 -16.328 1 98.88 128 THR B N 1
ATOM 2108 C CA . THR B 1 128 ? -0.883 -13.18 -16.906 1 98.88 128 THR B CA 1
ATOM 2109 C C . THR B 1 128 ? -2.238 -12.93 -16.266 1 98.88 128 THR B C 1
ATOM 2111 O O . THR B 1 128 ? -2.363 -12.992 -15.031 1 98.88 128 THR B O 1
ATOM 2114 N N . SER B 1 129 ? -3.293 -12.648 -17.031 1 98.75 129 SER B N 1
ATOM 2115 C CA . SER B 1 129 ? -4.617 -12.359 -16.5 1 98.75 129 SER B CA 1
ATOM 2116 C C . SER B 1 129 ? -5.641 -13.398 -16.953 1 98.75 129 SER B C 1
ATOM 2118 O O . SER B 1 129 ? -5.375 -14.164 -17.891 1 98.75 129 SER B O 1
ATOM 2120 N N . GLY B 1 130 ? -6.711 -13.523 -16.234 1 98.69 130 GLY B N 1
ATOM 2121 C CA . GLY B 1 130 ? -7.855 -14.297 -16.688 1 98.69 130 GLY B CA 1
ATOM 2122 C C . GLY B 1 130 ? -7.805 -15.75 -16.234 1 98.69 130 GLY B C 1
ATOM 2123 O O . GLY B 1 130 ? -8.602 -16.578 -16.688 1 98.69 130 GLY B O 1
ATOM 2124 N N . VAL B 1 131 ? -6.816 -16.094 -15.406 1 98.81 131 VAL B N 1
ATOM 2125 C CA . VAL B 1 131 ? -6.719 -17.453 -14.922 1 98.81 131 VAL B CA 1
ATOM 2126 C C . VAL B 1 131 ? -7.863 -17.75 -13.953 1 98.81 131 VAL B C 1
ATOM 2128 O O . VAL B 1 131 ? -7.988 -17.094 -12.914 1 98.81 131 VAL B O 1
ATOM 2131 N N . LEU B 1 132 ? -8.727 -18.719 -14.242 1 98.69 132 LEU B N 1
ATOM 2132 C CA . LEU B 1 132 ? -9.922 -19.062 -13.477 1 98.69 132 LEU B CA 1
ATOM 2133 C C . LEU B 1 132 ? -10.789 -17.828 -13.258 1 98.69 132 LEU B C 1
ATOM 2135 O O . LEU B 1 132 ? -11.328 -17.625 -12.164 1 98.69 132 LEU B O 1
ATOM 2139 N N . GLU B 1 133 ? -10.898 -16.984 -14.266 1 98.75 133 GLU B N 1
ATOM 2140 C CA . GLU B 1 133 ? -11.578 -15.688 -14.188 1 98.75 133 GLU B CA 1
ATOM 2141 C C . GLU B 1 133 ? -13.023 -15.859 -13.742 1 98.75 133 GLU B C 1
ATOM 2143 O O . GLU B 1 133 ? -13.508 -15.109 -12.891 1 98.75 133 GLU B O 1
ATOM 2148 N N . ASP B 1 134 ? -13.727 -16.812 -14.242 1 98.69 134 ASP B N 1
ATOM 2149 C CA . ASP B 1 134 ? -15.141 -17 -13.938 1 98.69 134 ASP B CA 1
ATOM 2150 C C . ASP B 1 134 ? -15.344 -17.344 -12.461 1 98.69 134 ASP B C 1
ATOM 2152 O O . ASP B 1 134 ? -16.234 -16.797 -11.805 1 98.69 134 ASP B O 1
ATOM 2156 N N . GLU B 1 135 ? -14.555 -18.281 -11.938 1 98.69 135 GLU B N 1
ATOM 2157 C CA . GLU B 1 135 ? -14.641 -18.656 -10.523 1 98.69 135 GLU B CA 1
ATOM 2158 C C . GLU B 1 135 ? -14.312 -17.469 -9.617 1 98.69 135 GLU B C 1
ATOM 2160 O O . GLU B 1 135 ? -15 -17.234 -8.625 1 98.69 135 GLU B O 1
ATOM 2165 N N . CYS B 1 136 ? -13.258 -16.75 -9.984 1 98.75 136 CYS B N 1
ATOM 2166 C CA . CYS B 1 136 ? -12.859 -15.578 -9.211 1 98.75 136 CYS B CA 1
ATOM 2167 C C . CYS B 1 136 ? -13.961 -14.523 -9.203 1 98.75 136 CYS B C 1
ATOM 2169 O O . CYS B 1 136 ? -14.305 -13.984 -8.148 1 98.75 136 CYS B O 1
ATOM 2171 N N . ARG B 1 137 ? -14.508 -14.25 -10.336 1 98.44 137 ARG B N 1
ATOM 2172 C CA . ARG B 1 137 ? -15.578 -13.266 -10.484 1 98.44 137 ARG B CA 1
ATOM 2173 C C . ARG B 1 137 ? -16.828 -13.703 -9.734 1 98.44 137 ARG B C 1
ATOM 2175 O O . ARG B 1 137 ? -17.484 -12.891 -9.078 1 98.44 137 ARG B O 1
ATOM 2182 N N . ALA B 1 138 ? -17.172 -14.969 -9.828 1 98.5 138 ALA B N 1
ATOM 2183 C CA . ALA B 1 138 ? -18.359 -15.508 -9.188 1 98.5 138 ALA B CA 1
ATOM 2184 C C . ALA B 1 138 ? -18.297 -15.312 -7.672 1 98.5 138 ALA B C 1
ATOM 2186 O O . ALA B 1 138 ? -19.312 -15 -7.039 1 98.5 138 ALA B O 1
ATOM 2187 N N . LEU B 1 139 ? -17.141 -15.586 -7.121 1 98.25 139 LEU B N 1
ATOM 2188 C CA . LEU B 1 139 ? -16.984 -15.414 -5.68 1 98.25 139 LEU B CA 1
ATOM 2189 C C . LEU B 1 139 ? -17.25 -13.961 -5.273 1 98.25 139 LEU B C 1
ATOM 2191 O O . LEU B 1 139 ? -17.891 -13.703 -4.254 1 98.25 139 LEU B O 1
ATOM 2195 N N . MET B 1 140 ? -16.734 -12.953 -6.043 1 97.69 140 MET B N 1
ATOM 2196 C CA . MET B 1 140 ? -16.938 -11.531 -5.793 1 97.69 140 MET B CA 1
ATOM 2197 C C . MET B 1 140 ? -18.422 -11.172 -5.91 1 97.69 140 MET B C 1
ATOM 2199 O O . MET B 1 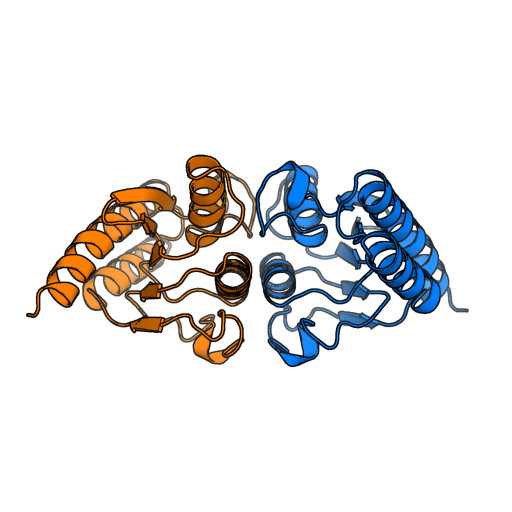140 ? -18.969 -10.469 -5.051 1 97.69 140 MET B O 1
ATOM 2203 N N . ILE B 1 141 ? -19.062 -11.68 -6.902 1 97.38 141 ILE B N 1
ATOM 2204 C CA . ILE B 1 141 ? -20.484 -11.398 -7.156 1 97.38 141 ILE B CA 1
ATOM 2205 C C . ILE B 1 141 ? -21.328 -11.961 -6.012 1 97.38 141 ILE B C 1
ATOM 2207 O O . ILE B 1 141 ? -22.203 -11.266 -5.484 1 97.38 141 ILE B O 1
ATOM 2211 N N . ASN B 1 142 ? -21.016 -13.203 -5.656 1 97.56 142 ASN B N 1
ATOM 2212 C CA . ASN B 1 142 ? -21.75 -13.836 -4.57 1 97.56 142 ASN B CA 1
ATOM 2213 C C . ASN B 1 142 ? -21.641 -13.039 -3.273 1 97.56 142 ASN B C 1
ATOM 2215 O O . ASN B 1 142 ? -22.594 -12.938 -2.514 1 97.56 142 ASN B O 1
ATOM 2219 N N . PHE B 1 143 ? -20.5 -12.539 -3.008 1 97.94 143 PHE B N 1
ATOM 2220 C CA . PHE B 1 143 ? -20.25 -11.773 -1.794 1 97.94 143 PHE B CA 1
ATOM 2221 C C . PHE B 1 143 ? -21.141 -10.531 -1.748 1 97.94 143 PHE B C 1
ATOM 2223 O O . PHE B 1 143 ? -21.812 -10.273 -0.741 1 97.94 143 PHE B O 1
ATOM 2230 N N . PHE B 1 144 ? -21.188 -9.758 -2.83 1 95.69 144 PHE B N 1
ATOM 2231 C CA . PHE B 1 144 ? -21.906 -8.492 -2.834 1 95.69 144 PHE B CA 1
ATOM 2232 C C . PHE B 1 144 ? -23.406 -8.711 -2.939 1 95.69 144 PHE B C 1
ATOM 2234 O O . PHE B 1 144 ? -24.188 -7.883 -2.482 1 95.69 144 PHE B O 1
ATOM 2241 N N . GLU B 1 145 ? -23.797 -9.867 -3.557 1 94.62 145 GLU B N 1
ATOM 2242 C CA . GLU B 1 145 ? -25.203 -10.227 -3.598 1 94.62 145 GLU B CA 1
ATOM 2243 C C . GLU B 1 145 ? -25.734 -10.562 -2.205 1 94.62 145 GLU B C 1
ATOM 2245 O O . GLU B 1 145 ? -26.891 -10.281 -1.884 1 94.62 145 GLU B O 1
ATOM 2250 N N . ARG B 1 146 ? -24.859 -11.133 -1.427 1 91.69 146 ARG B N 1
ATOM 2251 C CA . ARG B 1 146 ? -25.25 -11.5 -0.07 1 91.69 146 ARG B CA 1
ATOM 2252 C C . ARG B 1 146 ? -25.328 -10.273 0.832 1 91.69 146 ARG B C 1
ATOM 2254 O O . ARG B 1 146 ? -26.016 -10.297 1.856 1 91.69 146 ARG B O 1
ATOM 2261 N N . LYS B 1 147 ? -24.578 -9.273 0.666 1 86.69 147 LYS B N 1
ATOM 2262 C CA . LYS B 1 147 ? -24.547 -8.055 1.471 1 86.69 147 LYS B CA 1
ATOM 2263 C C . LYS B 1 147 ? -25.766 -7.18 1.187 1 86.69 147 LYS B C 1
ATOM 2265 O O . LYS B 1 147 ? -26.062 -6.25 1.942 1 86.69 147 LYS B O 1
ATOM 2270 N N . ARG B 1 148 ? -26.594 -7.531 0.148 1 72.56 148 ARG B N 1
ATOM 2271 C CA . ARG B 1 148 ? -27.844 -6.859 -0.154 1 72.56 148 ARG B CA 1
ATOM 2272 C C . ARG B 1 148 ? -29.016 -7.539 0.554 1 72.56 148 ARG B C 1
ATOM 2274 O O . ARG B 1 148 ? -29.047 -8.766 0.663 1 72.56 148 ARG B O 1
#

Nearest PDB structures (foldseek):
  2nx8-assembly1_A-2  TM=9.502E-01  e=6.499E-19  Streptococcus pyogenes serotype M6
  1z3a-assembly1_B  TM=9.499E-01  e=2.744E-18  Escherichia coli
  1wwr-assembly1_A  TM=9.382E-01  e=7.325E-18  Aquifex aeolicus
  8e2p-assembly2_D  TM=9.363E-01  e=1.237E-17  Escherichia coli
  8e2r-assembly1_A  TM=9.155E-01  e=2.713E-17  Escherichia coli

Secondary structure (DSSP, 8-state):
--HHHHHHHHHHHHHHHHHHHHHHTTS---EEEEEETTEEEEEEE--TTTTT-TT--HHHHHHHHHHHHHTSS--TTEEEEEEE--BHHHHHHHHHHT-SEEEEEE--TTTBHHHH-TT-S-TT-EEEE-TTHHHHHHHHHHHHHHT-/--HHHHHHHHHHHHHHHHHHHHHHTTS---EEEEEETTEEEEEEE--TTTTT-TT--HHHHHHHHHHHHHTSS--TTEEEEEEE--BHHHHHHHHHHT-SEEEEEE--TTTBHHHH-TT-S-TT-EEEE-TTHHHHHHHHHHHHHHT-

InterPro domains:
  IPR002125 Cytidine and deoxycytidylate deaminase domain [PF00383] (6-105)
  IPR002125 Cytidine and deoxycytidylate deaminase domain [PS51747] (6-124)
  IPR016192 APOBEC/CMP deaminase, zinc-binding [PS00903] (57-94)
  IPR016193 Cytidine deaminase-like [SSF53927] (6-148)
  IPR028883 tRNA-specific adenosine deaminase [MF_00972] (12-148)